Protein 1O5U (pdb70)

Radius of gyration: 18.17 Å; Cα contacts (8 Å, |Δi|>4): 447; chains: 2; bounding box: 49×39×33 Å

Solvent-accessible surface area: 10231 Å² total; per-residue (Å²): 118,3,123,64,73,124,20,84,112,91,90,40,151,129,68,42,9,116,167,30,72,97,76,100,49,107,93,29,87,40,95,126,99,6,100,46,47,17,14,0,33,2,52,76,11,46,1,61,1,38,8,129,85,23,57,67,30,8,0,38,124,18,5,10,0,38,0,47,142,39,23,114,6,96,5,87,1,59,90,84,3,99,10,14,55,55,97,131,133,6,126,54,50,145,21,85,105,86,83,38,135,129,65,40,13,54,88,27,52,24,74,46,52,104,92,29,88,39,102,124,108,6,105,43,45,16,16,0,33,1,53,73,11,66,0,37,0,29,10,121,108,43,98,126,43,75,0,70,130,23,1,9,0,31,0,43,142,40,25,132,8,98,5,66,1,76,87,85,4,51,10,9,54,53,101,127

B-factor: mean 41.28, std 6.3, range [20.44, 73.15]

InterPro domains:
  IPR008579 (S)-ureidoglycine aminohydrolase, cupin domain [PF05899] (14-86)
  IPR011051 RmlC-like cupin domain superfamily [SSF51182] (13-86)
  IPR014710 RmlC-like jelly roll fold [G3DSA:2.60.120.10] (1-89)

Structure (mmCIF, N/CA/C/O backbone):
data_1O5U
#
_entry.id   1O5U
#
_cell.length_a   39.627
_cell.length_b   74.729
_cell.length_c   42.210
_cell.angle_alpha   90.00
_cell.angle_beta   91.02
_cell.angle_gamma   90.00
#
_symmetry.space_group_name_H-M   'P 1 21 1'
#
loop_
_entity.id
_entity.type
_entity.pdbx_description
1 polymer 'novel Thermotoga maritima enzyme TM1112'
2 non-polymer 'UNKNOWN LIGAND'
3 water water
#
loop_
_atom_site.group_PDB
_atom_site.id
_atom_site.type_symbol
_atom_site.label_atom_id
_atom_site.label_alt_id
_atom_site.label_comp_id
_atom_site.label_asym_id
_atom_site.label_entity_id
_atom_site.label_seq_id
_atom_site.pdbx_PDB_ins_code
_atom_site.Cartn_x
_atom_site.Cartn_y
_atom_site.Cartn_z
_atom_site.occupancy
_atom_site.B_iso_or_equiv
_atom_site.auth_seq_id
_atom_site.auth_comp_id
_atom_site.auth_asym_id
_atom_site.auth_atom_id
_atom_site.pdbx_PDB_model_num
ATOM 1 N N . GLU A 1 14 ? 13.877 -10.541 21.268 1.00 55.77 2 GLU A N 1
ATOM 2 C CA . GLU A 1 14 ? 13.620 -10.943 19.869 1.00 54.46 2 GLU A CA 1
ATOM 3 C C . GLU A 1 14 ? 13.137 -9.713 19.106 1.00 54.10 2 GLU A C 1
ATOM 4 O O . GLU A 1 14 ? 11.943 -9.369 19.220 1.00 56.06 2 GLU A O 1
ATOM 10 N N . VAL A 1 15 ? 14.060 -9.064 18.377 1.00 51.77 3 VAL A N 1
ATOM 11 C CA . VAL A 1 15 ? 13.728 -8.205 17.252 1.00 50.04 3 VAL A CA 1
ATOM 12 C C . VAL A 1 15 ? 13.308 -9.093 16.064 1.00 48.70 3 VAL A C 1
ATOM 13 O O . VAL A 1 15 ? 14.065 -9.985 15.629 1.00 49.90 3 VAL A O 1
ATOM 17 N N . LYS A 1 16 ? 12.100 -8.869 15.563 1.00 45.39 4 LYS A N 1
ATOM 18 C CA . LYS A 1 16 ? 11.536 -9.712 14.537 1.00 44.10 4 LYS A CA 1
ATOM 19 C C . LYS A 1 16 ? 11.702 -8.967 13.262 1.00 42.01 4 LYS A C 1
ATOM 20 O O . LYS A 1 16 ? 11.400 -7.799 13.225 1.00 40.92 4 LYS A O 1
ATOM 26 N N . ILE A 1 17 ? 12.187 -9.642 12.226 1.00 40.08 5 ILE A N 1
ATOM 27 C CA . ILE A 1 17 ? 12.516 -9.016 10.949 1.00 39.90 5 ILE A CA 1
ATOM 28 C C . ILE A 1 17 ? 12.066 -9.896 9.798 1.00 39.10 5 ILE A C 1
ATOM 29 O O . ILE A 1 17 ? 12.317 -11.128 9.779 1.00 37.26 5 ILE A O 1
ATOM 34 N N . GLU A 1 18 ? 11.391 -9.303 8.831 1.00 38.37 6 GLU A N 1
ATOM 35 C CA . GLU A 1 18 ? 10.996 -10.029 7.673 1.00 39.08 6 GLU A CA 1
ATOM 36 C C . GLU A 1 18 ? 10.962 -9.141 6.483 1.00 38.95 6 GLU A C 1
ATOM 37 O O . GLU A 1 18 ? 10.883 -7.931 6.614 1.00 39.84 6 GLU A O 1
ATOM 43 N N . LYS A 1 19 ? 11.077 -9.744 5.313 1.00 39.19 7 LYS A N 1
ATOM 44 C CA . LYS A 1 19 ? 10.791 -9.079 4.063 1.00 38.97 7 LYS A CA 1
ATOM 45 C C . LYS A 1 19 ? 9.316 -9.319 3.803 1.00 39.06 7 LYS A C 1
ATOM 46 O O . LYS A 1 19 ? 8.916 -10.457 3.433 1.00 38.34 7 LYS A O 1
ATOM 52 N N . PRO A 1 20 ? 8.463 -8.292 3.991 1.00 36.96 8 PRO A N 1
ATOM 53 C CA . PRO A 1 20 ? 7.019 -8.540 3.938 1.00 37.20 8 PRO A CA 1
ATOM 54 C C . PRO A 1 20 ? 6.542 -8.790 2.518 1.00 37.41 8 PRO A C 1
ATOM 55 O O . PRO A 1 20 ? 7.145 -8.301 1.570 1.00 38.36 8 PRO A O 1
ATOM 59 N N . THR A 1 21 ? 5.466 -9.548 2.353 1.00 37.01 9 THR A N 1
ATOM 60 C CA . THR A 1 21 ? 4.851 -9.660 1.046 1.00 36.65 9 THR A CA 1
ATOM 61 C C . THR A 1 21 ? 4.201 -8.341 0.675 1.00 37.02 9 THR A C 1
ATOM 62 O O . THR A 1 21 ? 3.864 -7.545 1.544 1.00 36.72 9 THR A O 1
ATOM 66 N N . PRO A 1 22 ? 3.992 -8.101 -0.621 1.00 37.58 10 PRO A N 1
ATOM 67 C CA . PRO A 1 22 ? 3.276 -6.902 -1.024 1.00 37.32 10 PRO A CA 1
ATOM 68 C C . PRO A 1 22 ? 1.915 -6.770 -0.352 1.00 37.09 10 PRO A C 1
ATOM 69 O O . PRO A 1 22 ? 1.544 -5.687 0.055 1.00 36.18 10 PRO A O 1
ATOM 73 N N . GLU A 1 23 ? 1.185 -7.871 -0.184 1.00 36.53 11 GLU A N 1
ATOM 74 C CA . GLU A 1 23 ? -0.125 -7.770 0.435 1.00 36.94 11 GLU A CA 1
ATOM 75 C C . GLU A 1 23 ? -0.038 -7.352 1.906 1.00 37.29 11 GLU A C 1
ATOM 76 O O . GLU A 1 23 ? -0.834 -6.547 2.342 1.00 36.84 11 GLU A O 1
ATOM 82 N N . LYS A 1 24 ? 0.914 -7.891 2.658 1.00 38.06 12 LYS A N 1
ATOM 83 C CA . LYS A 1 24 ? 1.041 -7.570 4.054 1.00 39.53 12 LYS A CA 1
ATOM 84 C C . LYS A 1 24 ? 1.369 -6.117 4.194 1.00 40.43 12 LYS A C 1
ATOM 85 O O . LYS A 1 24 ? 0.792 -5.384 4.984 1.00 39.95 12 LYS A O 1
ATOM 91 N N . LEU A 1 25 ? 2.316 -5.692 3.391 1.00 41.12 13 LEU A N 1
ATOM 92 C CA . LEU A 1 25 ? 2.691 -4.331 3.374 1.00 42.05 13 LEU A CA 1
ATOM 93 C C . LEU A 1 25 ? 1.505 -3.453 3.000 1.00 41.72 13 LEU A C 1
ATOM 94 O O . LEU A 1 25 ? 1.231 -2.461 3.641 1.00 42.32 13 LEU A O 1
ATOM 99 N N . LYS A 1 26 ? 0.744 -3.873 1.992 1.00 42.07 14 LYS A N 1
ATOM 100 C CA . LYS A 1 26 ? -0.411 -3.122 1.560 1.00 42.18 14 LYS A CA 1
ATOM 101 C C . LYS A 1 26 ? -1.469 -2.995 2.656 1.00 42.44 14 LYS A C 1
ATOM 102 O O . LYS A 1 26 ? -2.009 -1.895 2.899 1.00 42.08 14 LYS A O 1
ATOM 108 N N . GLU A 1 27 ? -1.783 -4.121 3.307 1.00 40.53 15 GLU A N 1
ATOM 109 C CA . GLU A 1 27 ? -2.811 -4.158 4.328 1.00 39.52 15 GLU A CA 1
ATOM 110 C C . GLU A 1 27 ? -2.450 -3.413 5.617 1.00 39.93 15 GLU A C 1
ATOM 111 O O . GLU A 1 27 ? -3.337 -3.056 6.391 1.00 39.31 15 GLU A O 1
ATOM 117 N N . LEU A 1 28 ? -1.153 -3.191 5.848 1.00 40.40 16 LEU A N 1
ATOM 118 C CA . LEU A 1 28 ? -0.709 -2.399 7.002 1.00 41.21 16 LEU A CA 1
ATOM 119 C C . LEU A 1 28 ? -0.801 -0.879 6.699 1.00 41.39 16 LEU A C 1
ATOM 120 O O . LEU A 1 28 ? -0.750 -0.059 7.618 1.00 41.02 16 LEU A O 1
ATOM 125 N N . SER A 1 29 ? -0.896 -0.525 5.419 1.00 41.86 17 SER A N 1
ATOM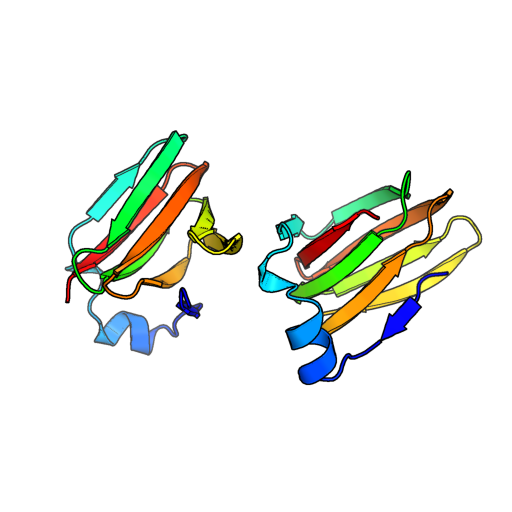 126 C CA . SER A 1 29 ? -0.940 0.869 4.981 1.00 41.33 17 SER A CA 1
ATOM 127 C C . SER A 1 29 ? 0.236 1.620 5.614 1.00 40.50 17 SER A C 1
ATOM 128 O O . SER A 1 29 ? 0.081 2.690 6.192 1.00 37.29 17 SER A O 1
ATOM 131 N N . VAL A 1 30 ? 1.426 1.047 5.504 1.00 40.37 18 VAL A N 1
ATOM 132 C CA . VAL A 1 30 ? 2.588 1.680 6.128 1.00 41.06 18 VAL A CA 1
ATOM 133 C C . VAL A 1 30 ? 2.885 3.065 5.542 1.00 40.69 18 VAL A C 1
ATOM 134 O O . VAL A 1 30 ? 3.522 3.890 6.192 1.00 38.99 18 VAL A O 1
ATOM 138 N N . GLU A 1 31 ? 2.433 3.375 4.337 1.00 41.92 19 GLU A N 1
ATOM 139 C CA . GLU A 1 31 ? 2.788 4.683 3.787 1.00 42.22 19 GLU A CA 1
ATOM 140 C C . GLU A 1 31 ? 2.081 5.823 4.498 1.00 41.47 19 GLU A C 1
ATOM 141 O O . GLU A 1 31 ? 2.504 6.946 4.387 1.00 42.87 19 GLU A O 1
ATOM 147 N N . LYS A 1 32 ? 1.046 5.509 5.286 1.00 39.55 20 LYS A N 1
ATOM 148 C CA . LYS A 1 32 ? 0.413 6.499 6.141 1.00 38.85 20 LYS A CA 1
ATOM 149 C C . LYS A 1 32 ? 1.060 6.671 7.512 1.00 37.96 20 LYS A C 1
ATOM 150 O O . LYS A 1 32 ? 0.626 7.516 8.271 1.00 39.19 20 LYS A O 1
ATOM 156 N N . TRP A 1 33 ? 2.040 5.838 7.841 1.00 36.81 21 TRP A N 1
ATOM 157 C CA . TRP A 1 33 ? 2.706 5.925 9.105 1.00 37.05 21 TRP A CA 1
ATOM 158 C C . TRP A 1 33 ? 3.680 7.091 9.057 1.00 36.81 21 TRP A C 1
ATOM 159 O O . TRP A 1 33 ? 4.283 7.325 7.998 1.00 37.07 21 TRP A O 1
ATOM 170 N N . PRO A 1 34 ? 3.946 7.746 10.185 1.00 37.19 22 PRO A N 1
ATOM 171 C CA . PRO A 1 34 ? 5.005 8.778 10.222 1.00 36.43 22 PRO A CA 1
ATOM 172 C C . PRO A 1 34 ? 6.370 8.280 9.767 1.00 37.10 22 PRO A C 1
ATOM 173 O O . PRO A 1 34 ? 6.662 7.072 9.864 1.00 36.65 22 PRO A O 1
ATOM 177 N N . ILE A 1 35 ? 7.215 9.220 9.351 1.00 35.55 23 ILE A N 1
ATOM 178 C CA . ILE A 1 35 ? 8.533 8.929 8.815 1.00 36.23 23 ILE A CA 1
ATOM 179 C C . ILE A 1 35 ? 9.567 9.472 9.787 1.00 35.10 23 ILE A C 1
ATOM 180 O O . ILE A 1 35 ? 9.428 10.585 10.305 1.00 34.68 23 ILE A O 1
ATOM 185 N N . TRP A 1 36 ? 10.617 8.690 9.994 1.00 34.39 24 TRP A N 1
ATOM 186 C CA . TRP A 1 36 ? 11.770 9.019 10.828 1.00 35.63 24 TRP A CA 1
ATOM 187 C C . TRP A 1 36 ? 13.038 8.757 10.006 1.00 34.96 24 TRP A C 1
ATOM 188 O O . TRP A 1 36 ? 13.131 7.783 9.248 1.00 35.67 24 TRP A O 1
ATOM 199 N N . GLU A 1 37 ? 14.003 9.655 10.132 1.00 36.26 25 GLU A N 1
ATOM 200 C CA . GLU A 1 37 ? 15.281 9.506 9.459 1.00 36.95 25 GLU A CA 1
ATOM 201 C C . GLU A 1 37 ? 16.415 9.742 10.443 1.00 38.09 25 GLU A C 1
ATOM 202 O O . GLU A 1 37 ? 16.294 10.552 11.365 1.00 37.79 25 GLU A O 1
ATOM 208 N N . LYS A 1 38 ? 17.555 9.147 10.163 1.00 37.49 26 LYS A N 1
ATOM 209 C CA . LYS A 1 38 ? 18.720 9.290 11.025 1.00 37.47 26 LYS A CA 1
ATOM 210 C C . LYS A 1 38 ? 19.966 9.131 10.189 1.00 38.17 26 LYS A C 1
ATOM 211 O O . LYS A 1 38 ? 20.072 8.224 9.363 1.00 36.87 26 LYS A O 1
ATOM 217 N N . GLU A 1 39 ? 20.932 10.016 10.449 1.00 37.28 27 GLU A N 1
ATOM 218 C CA . GLU A 1 39 ? 22.197 9.996 9.745 1.00 38.31 27 GLU A CA 1
ATOM 219 C C . GLU A 1 39 ? 23.089 8.920 10.350 1.00 37.71 27 GLU A C 1
ATOM 220 O O . GLU A 1 39 ? 22.769 8.381 11.386 1.00 37.25 27 GLU A O 1
ATOM 226 N N . VAL A 1 40 ? 24.255 8.658 9.746 1.00 37.97 28 VAL A N 1
ATOM 227 C CA . VAL A 1 40 ? 25.232 7.719 10.325 1.00 37.95 28 VAL A CA 1
ATOM 228 C C . VAL A 1 40 ? 25.592 8.181 11.756 1.00 38.28 28 VAL A C 1
ATOM 229 O O . VAL A 1 40 ? 25.947 9.345 11.973 1.00 38.10 28 VAL A O 1
ATOM 233 N N . SER A 1 41 ? 25.516 7.261 12.708 1.00 37.83 29 SER A N 1
ATOM 234 C CA . SER A 1 41 ? 25.506 7.542 14.128 1.00 38.22 29 SER A CA 1
ATOM 235 C C . SER A 1 41 ? 25.421 6.243 14.918 1.00 37.77 29 SER A C 1
ATOM 236 O O . SER A 1 41 ? 25.169 5.175 14.343 1.00 36.04 29 SER A O 1
ATOM 239 N N . GLU A 1 42 ? 25.595 6.346 16.232 1.00 38.24 30 GLU A N 1
ATOM 240 C CA . GLU A 1 42 ? 25.464 5.199 17.166 1.00 39.30 30 GLU A CA 1
ATOM 241 C C . GLU A 1 42 ? 24.890 5.703 18.470 1.00 39.28 30 GLU A C 1
ATOM 242 O O . GLU A 1 42 ? 25.375 6.703 18.982 1.00 36.51 30 GLU A O 1
ATOM 248 N N . PHE A 1 43 ? 23.836 5.054 18.977 1.00 39.08 31 PHE A N 1
ATOM 249 C CA . PHE A 1 43 ? 23.095 5.571 20.141 1.00 39.07 31 PHE A CA 1
ATOM 250 C C . PHE A 1 43 ? 22.251 4.486 20.766 1.00 38.73 31 PHE A C 1
ATOM 251 O O . PHE A 1 43 ? 21.793 3.568 20.063 1.00 37.92 31 PHE A O 1
ATOM 259 N N . ASP A 1 44 ? 22.046 4.604 22.080 1.00 38.60 32 ASP A N 1
ATOM 260 C CA . ASP A 1 44 ? 21.173 3.685 22.819 1.00 39.12 32 ASP A CA 1
ATOM 261 C C . ASP A 1 44 ? 19.714 4.051 22.586 1.00 38.03 32 ASP A C 1
ATOM 262 O O . ASP A 1 44 ? 19.394 5.207 22.406 1.00 37.65 32 ASP A O 1
ATOM 267 N N . TRP A 1 45 ? 18.838 3.057 22.557 1.00 37.82 33 TRP A N 1
ATOM 268 C CA . TRP A 1 45 ? 17.384 3.306 22.495 1.00 37.87 33 TRP A CA 1
ATOM 269 C C . TRP A 1 45 ? 16.673 2.378 23.458 1.00 38.51 33 TRP A C 1
ATOM 270 O O . TRP A 1 45 ? 17.131 1.249 23.684 1.00 38.93 33 TRP A O 1
ATOM 281 N N . TYR A 1 46 ? 15.582 2.862 24.048 1.00 37.95 34 TYR A N 1
ATOM 282 C CA . TYR A 1 46 ? 14.688 2.063 24.888 1.00 38.13 34 TYR A CA 1
ATOM 283 C C . TYR A 1 46 ? 13.248 2.134 24.338 1.00 38.28 34 TYR A C 1
ATOM 284 O O . TYR A 1 46 ? 12.737 3.199 24.105 1.00 38.72 34 TYR A O 1
ATOM 293 N N . TYR A 1 47 ? 12.623 0.995 24.108 1.00 38.87 35 TYR A N 1
ATOM 294 C CA . TYR A 1 47 ? 11.308 0.948 23.500 1.00 38.39 35 TYR A CA 1
ATOM 295 C C . TYR A 1 47 ? 10.298 1.005 24.637 1.00 39.44 35 TYR A C 1
ATOM 296 O O . TYR A 1 47 ? 10.126 0.040 25.366 1.00 39.90 35 TYR A O 1
ATOM 305 N N . ASP A 1 48 ? 9.707 2.194 24.799 1.00 40.81 36 ASP A N 1
ATOM 306 C CA . ASP A 1 48 ? 8.594 2.485 25.729 1.00 41.81 36 ASP A CA 1
ATOM 307 C C . ASP A 1 48 ? 7.331 1.711 25.381 1.00 41.04 36 ASP A C 1
ATOM 308 O O . ASP A 1 48 ? 6.496 1.387 26.267 1.00 40.53 36 ASP A O 1
ATOM 313 N N . THR A 1 49 ? 7.135 1.575 24.073 1.00 40.48 37 THR A N 1
ATOM 314 C CA . THR A 1 49 ? 6.045 0.826 23.462 1.00 40.61 37 THR A CA 1
ATOM 315 C C . THR A 1 49 ? 6.589 -0.246 22.507 1.00 39.88 37 THR A C 1
ATOM 316 O O . THR A 1 49 ? 7.782 -0.296 22.196 1.00 39.00 37 THR A O 1
ATOM 320 N N . ASN A 1 50 ? 5.697 -1.111 22.046 1.00 39.86 38 ASN A N 1
ATOM 321 C CA . ASN A 1 50 ? 5.974 -1.919 20.865 1.00 39.79 38 ASN A CA 1
ATOM 322 C C . ASN A 1 50 ? 6.111 -0.970 19.689 1.00 39.28 38 ASN A C 1
ATOM 323 O O . ASN A 1 50 ? 5.549 0.107 19.682 1.00 38.68 38 ASN A O 1
ATOM 328 N N . GLU A 1 51 ? 6.909 -1.350 18.701 1.00 40.04 39 GLU A N 1
ATOM 329 C CA . GLU A 1 51 ? 7.114 -0.536 17.523 1.00 40.03 39 GLU A CA 1
ATOM 330 C C . GLU A 1 51 ? 7.402 -1.383 16.267 1.00 38.71 39 GLU A C 1
ATOM 331 O O . GLU A 1 51 ? 8.188 -2.336 16.309 1.00 38.39 39 GLU A O 1
ATOM 337 N N . THR A 1 52 ? 6.694 -1.077 15.189 1.00 37.40 40 THR A N 1
ATOM 338 C CA . THR A 1 52 ? 6.933 -1.685 13.887 1.00 37.97 40 THR A CA 1
ATOM 339 C C . THR A 1 52 ? 7.444 -0.628 12.957 1.00 37.97 40 THR A C 1
ATOM 340 O O . THR A 1 52 ? 6.864 0.458 12.934 1.00 38.41 40 THR A O 1
ATOM 344 N N . CYS A 1 53 ? 8.519 -0.937 12.219 1.00 37.28 41 CYS A N 1
ATOM 345 C CA . CYS A 1 53 ? 9.236 -0.004 11.326 1.00 38.35 41 CYS A CA 1
ATOM 346 C C . CYS A 1 53 ? 9.305 -0.696 9.971 1.00 38.22 41 CYS A C 1
ATOM 347 O O . CYS A 1 53 ? 9.606 -1.891 9.910 1.00 38.92 41 CYS A O 1
ATOM 350 N N . TYR A 1 54 ? 9.001 0.038 8.915 1.00 38.09 42 TYR A N 1
ATOM 351 C CA . TYR A 1 54 ? 9.300 -0.379 7.549 1.00 37.76 42 TYR A CA 1
ATOM 352 C C . TYR A 1 54 ? 10.453 0.487 6.994 1.00 38.38 42 TYR A C 1
ATOM 353 O O . TYR A 1 54 ? 10.346 1.696 6.921 1.00 37.27 42 TYR A O 1
ATOM 362 N N . ILE A 1 55 ? 11.539 -0.150 6.616 1.00 37.50 43 ILE A N 1
ATOM 363 C CA . ILE A 1 55 ? 12.753 0.563 6.172 1.00 38.09 43 ILE A CA 1
ATOM 364 C C . ILE A 1 55 ? 12.707 0.916 4.678 1.00 39.18 43 ILE A C 1
ATOM 365 O O . ILE A 1 55 ?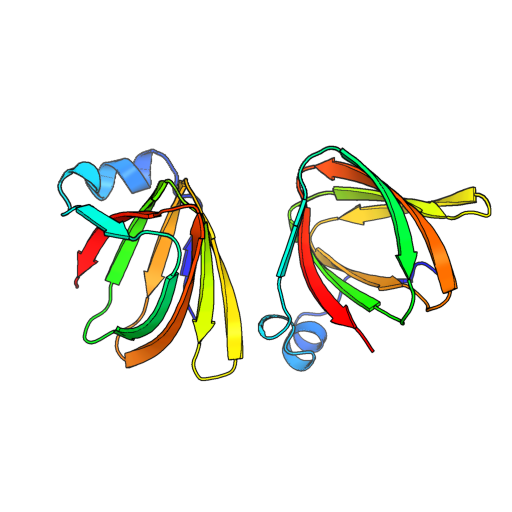 12.693 0.033 3.773 1.00 37.37 43 ILE A O 1
ATOM 370 N N . LEU A 1 56 ? 12.689 2.231 4.419 1.00 38.21 44 LEU A N 1
ATOM 371 C CA . LEU A 1 56 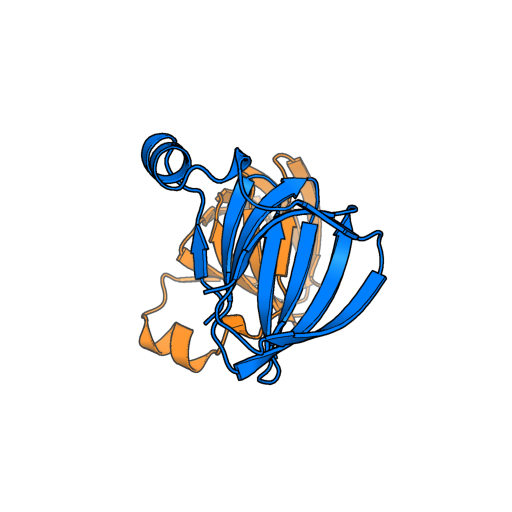? 12.703 2.741 3.067 1.00 38.82 44 LEU A CA 1
ATOM 372 C C . LEU A 1 56 ? 14.115 2.818 2.501 1.00 38.45 44 LEU A C 1
ATOM 373 O O . LEU A 1 56 ? 14.335 2.581 1.324 1.00 38.65 44 LEU A O 1
ATOM 378 N N . GLU A 1 57 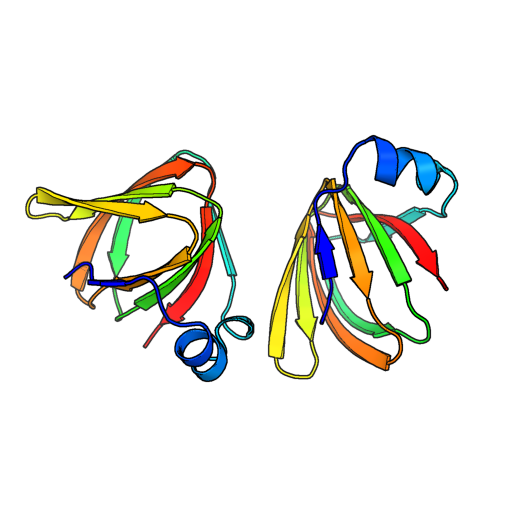? 15.069 3.201 3.347 1.00 37.14 45 GLU A N 1
ATOM 379 C CA . GLU A 1 57 ? 16.461 3.322 2.984 1.00 37.94 45 GLU A CA 1
ATOM 380 C C . GLU A 1 57 ? 17.313 3.076 4.205 1.00 37.02 45 GLU A C 1
ATOM 381 O O . GLU A 1 57 ? 16.897 3.359 5.314 1.00 36.37 45 GLU A O 1
ATOM 387 N N . GLY A 1 58 ? 18.522 2.579 3.977 1.00 37.51 46 GLY A N 1
ATOM 388 C CA . GLY A 1 58 ? 19.518 2.536 5.034 1.00 38.08 46 GLY A CA 1
ATOM 389 C C . GLY A 1 58 ? 19.897 1.166 5.515 1.00 36.90 46 GLY A C 1
ATOM 390 O O . GLY A 1 58 ? 19.485 0.157 4.932 1.00 37.53 46 GLY A O 1
ATOM 391 N N . LYS A 1 59 ? 20.724 1.159 6.530 1.00 37.43 47 LYS A N 1
ATOM 392 C CA . LYS A 1 59 ? 21.305 -0.085 7.076 1.00 36.91 47 LYS A CA 1
ATOM 393 C C . LYS A 1 59 ? 21.708 0.229 8.488 1.00 37.97 47 LYS A C 1
ATOM 394 O O . LYS A 1 59 ? 22.439 1.208 8.738 1.00 36.37 47 LYS A O 1
ATOM 400 N N . VAL A 1 60 ? 21.276 -0.620 9.419 1.00 37.55 48 VAL A N 1
ATOM 401 C CA . VAL A 1 60 ? 21.532 -0.445 10.830 1.00 38.20 48 VAL A CA 1
ATOM 402 C C . VAL A 1 60 ? 21.916 -1.771 11.443 1.00 38.46 48 VAL A C 1
ATOM 403 O O . VAL A 1 60 ? 21.321 -2.783 11.083 1.00 39.15 48 VAL A O 1
ATOM 407 N N . GLU A 1 61 ? 22.923 -1.759 12.314 1.00 37.73 49 GLU A N 1
ATOM 408 C CA . GLU A 1 61 ? 23.288 -2.922 13.152 1.00 38.90 49 GLU A CA 1
ATOM 409 C C . GLU A 1 61 ? 22.651 -2.647 14.542 1.00 38.61 49 GLU A C 1
ATOM 410 O O . GLU A 1 61 ? 22.983 -1.635 15.147 1.00 37.45 49 GLU A O 1
ATOM 416 N N . VAL A 1 62 ? 21.775 -3.524 15.020 1.00 37.23 50 VAL A N 1
ATOM 417 C CA . VAL A 1 62 ? 21.184 -3.345 16.373 1.00 38.44 50 VAL A CA 1
ATOM 418 C C . VAL A 1 62 ? 21.793 -4.422 17.303 1.00 38.46 50 VAL A C 1
ATOM 419 O O . VAL A 1 62 ? 21.889 -5.560 16.926 1.00 37.48 50 VAL A O 1
ATOM 423 N N . THR A 1 63 ? 22.268 -4.035 18.495 1.00 38.13 51 THR A N 1
ATOM 424 C CA . THR A 1 63 ? 22.755 -4.966 19.499 1.00 37.25 51 THR A CA 1
ATOM 425 C C . THR A 1 63 ? 21.887 -4.744 20.725 1.00 36.92 51 THR A C 1
ATOM 426 O O . THR A 1 63 ? 21.853 -3.634 21.249 1.00 35.61 51 THR A O 1
ATOM 430 N N . THR A 1 64 ? 21.209 -5.790 21.169 1.00 36.20 52 THR A N 1
ATOM 431 C CA . THR A 1 64 ? 20.335 -5.683 22.329 1.00 36.68 52 THR A CA 1
ATOM 432 C C . THR A 1 64 ? 21.158 -5.669 23.619 1.00 36.24 52 THR A C 1
ATOM 433 O O . THR A 1 64 ? 22.353 -5.987 23.630 1.00 35.38 52 THR A O 1
ATOM 437 N N . GLU A 1 65 ? 20.514 -5.305 24.716 1.00 37.18 53 GLU A N 1
ATOM 438 C CA . GLU A 1 65 ? 21.198 -5.269 26.003 1.00 38.53 53 GLU A CA 1
ATOM 439 C C . GLU A 1 65 ? 21.888 -6.581 26.344 1.00 39.13 53 GLU A C 1
ATOM 440 O O . GLU A 1 65 ? 22.977 -6.587 26.954 1.00 38.95 53 GLU A O 1
ATOM 446 N N . ASP A 1 66 ? 21.244 -7.693 25.978 1.00 39.28 54 ASP A N 1
ATOM 447 C CA . ASP A 1 66 ? 21.807 -9.017 26.227 1.00 39.21 54 ASP A CA 1
ATOM 448 C C . ASP A 1 66 ? 22.732 -9.563 25.141 1.00 38.26 54 ASP A C 1
ATOM 449 O O . ASP A 1 66 ? 23.149 -10.720 25.200 1.00 38.92 54 ASP A O 1
ATOM 454 N N . GLY A 1 67 ? 23.095 -8.712 24.198 1.00 37.44 55 GLY A N 1
ATOM 455 C CA . GLY A 1 67 ? 24.165 -9.000 23.278 1.00 36.73 55 GLY A CA 1
ATOM 456 C C . GLY A 1 67 ? 23.721 -9.538 21.930 1.00 36.09 55 GLY A C 1
ATOM 457 O O . GLY A 1 67 ? 24.559 -9.801 21.093 1.00 34.71 55 GLY A O 1
ATOM 458 N N . LYS A 1 68 ? 22.416 -9.684 21.699 1.00 35.71 56 LYS A N 1
ATOM 459 C CA . LYS A 1 68 ? 21.952 -10.227 20.423 1.00 36.31 56 LYS A CA 1
ATOM 460 C C . LYS A 1 68 ? 22.094 -9.202 19.320 1.00 35.76 56 LYS A C 1
ATOM 461 O O . LYS A 1 68 ? 21.867 -8.014 19.542 1.00 35.44 56 LYS A O 1
ATOM 467 N N . LYS A 1 69 ? 22.463 -9.669 18.118 1.00 35.59 57 LYS A N 1
ATOM 468 C CA . LYS A 1 69 ? 22.865 -8.803 17.030 1.00 35.97 57 LYS A CA 1
ATOM 469 C C . LYS A 1 69 ? 22.021 -9.067 15.812 1.00 35.43 57 LYS A C 1
ATOM 470 O O . LYS A 1 69 ? 21.766 -10.220 15.450 1.00 33.87 57 LYS A O 1
ATOM 476 N N . TYR A 1 70 ? 21.599 -7.982 15.189 1.00 36.15 58 TYR A N 1
ATOM 477 C CA . TYR A 1 70 ? 20.704 -8.025 14.037 1.00 36.36 58 TYR A CA 1
ATOM 478 C C . TYR A 1 70 ? 21.159 -6.918 13.093 1.00 37.14 58 TYR A C 1
ATOM 479 O O . TYR A 1 70 ? 21.773 -5.933 13.532 1.00 37.57 58 TYR A O 1
ATOM 488 N N . VAL A 1 71 ? 20.890 -7.106 11.815 1.00 36.47 59 VAL A N 1
ATOM 489 C CA . VAL A 1 71 ? 21.047 -6.060 10.829 1.00 38.33 59 VAL A CA 1
ATOM 490 C C . VAL A 1 71 ? 19.666 -5.856 10.230 1.00 38.69 59 VAL A C 1
ATOM 491 O O . VAL A 1 71 ? 18.919 -6.853 9.896 1.00 37.08 59 VAL A O 1
ATOM 495 N N . ILE A 1 72 ? 19.331 -4.596 10.051 1.00 39.38 60 ILE A N 1
ATOM 496 C CA . ILE A 1 72 ? 18.098 -4.239 9.338 1.00 40.64 60 ILE A CA 1
ATOM 497 C C . ILE A 1 72 ? 18.443 -3.319 8.203 1.00 39.32 60 ILE A C 1
ATOM 498 O O . ILE A 1 72 ? 19.363 -2.513 8.307 1.00 38.01 60 ILE A O 1
ATOM 503 N N . GLU A 1 73 ? 17.765 -3.505 7.099 1.00 38.76 61 GLU A N 1
ATOM 504 C CA . GLU A 1 73 ? 18.110 -2.756 5.901 1.00 40.65 61 GLU A CA 1
ATOM 505 C C . GLU A 1 73 ? 16.910 -2.538 5.032 1.00 39.24 61 GLU A C 1
ATOM 506 O O . GLU A 1 73 ? 15.793 -2.970 5.397 1.00 35.60 61 GLU A O 1
ATOM 512 N N . LYS A 1 74 ? 17.117 -1.833 3.901 1.00 38.33 62 LYS A N 1
ATOM 513 C CA . LYS A 1 74 ? 16.000 -1.413 3.055 1.00 37.39 62 LYS A CA 1
ATOM 514 C C . LYS A 1 74 ? 15.105 -2.598 2.759 1.00 36.40 62 LYS A C 1
ATOM 515 O O . LYS A 1 74 ? 15.564 -3.682 2.348 1.00 35.95 62 LYS A O 1
ATOM 521 N N . GLY A 1 75 ? 13.818 -2.367 2.864 1.00 35.92 63 GLY A N 1
ATOM 522 C CA . GLY A 1 75 ? 12.809 -3.393 2.530 1.00 36.31 63 GLY A CA 1
ATOM 523 C C . GLY A 1 75 ? 12.407 -4.274 3.663 1.00 36.69 63 GLY A C 1
ATOM 524 O O . GLY A 1 75 ? 11.461 -5.044 3.536 1.00 36.21 63 GLY A O 1
ATOM 525 N N . ASP A 1 76 ? 13.059 -4.140 4.815 1.00 35.79 64 ASP A N 1
ATOM 526 C CA . ASP A 1 76 ? 12.668 -4.917 5.976 1.00 36.27 64 ASP A CA 1
ATOM 527 C C . ASP A 1 76 ? 11.512 -4.305 6.734 1.00 36.89 64 ASP A C 1
ATOM 528 O O . ASP A 1 76 ? 11.467 -3.077 6.904 1.00 36.88 64 ASP A O 1
ATOM 533 N N . LEU A 1 77 ? 10.662 -5.185 7.267 1.00 35.84 65 LEU A N 1
ATOM 534 C CA . LEU A 1 77 ? 9.617 -4.877 8.236 1.00 35.52 65 LEU A CA 1
ATOM 535 C C . LEU A 1 77 ? 10.123 -5.435 9.549 1.00 36.90 65 LEU A C 1
ATOM 536 O O . LEU A 1 77 ? 10.325 -6.644 9.689 1.00 36.73 65 LEU A O 1
ATOM 541 N N . VAL A 1 78 ? 10.302 -4.554 10.530 1.00 36.37 66 VAL A N 1
ATOM 542 C CA . VAL A 1 78 ? 10.939 -4.906 11.806 1.00 37.06 66 VAL A CA 1
ATOM 543 C C . VAL A 1 78 ? 10.022 -4.576 12.968 1.00 37.95 66 VAL A C 1
ATOM 544 O O . VAL A 1 78 ? 9.378 -3.531 12.957 1.00 37.52 66 VAL A O 1
ATOM 548 N N . THR A 1 79 ? 9.910 -5.489 13.954 1.00 37.37 67 THR A N 1
ATOM 549 C CA . THR A 1 79 ? 9.105 -5.228 15.143 1.00 37.36 67 THR A CA 1
ATOM 550 C C . THR A 1 79 ? 9.972 -5.318 16.377 1.00 36.96 67 THR A C 1
ATOM 551 O O . THR A 1 79 ? 10.594 -6.353 16.627 1.00 35.68 67 THR A O 1
ATOM 555 N N . PHE A 1 80 ? 9.984 -4.221 17.145 1.00 35.93 68 PHE A N 1
ATOM 556 C CA . PHE A 1 80 ? 10.707 -4.111 18.399 1.00 36.25 68 PHE A CA 1
ATOM 557 C C . PHE A 1 80 ? 9.676 -4.227 19.530 1.00 36.65 68 PHE A C 1
ATOM 55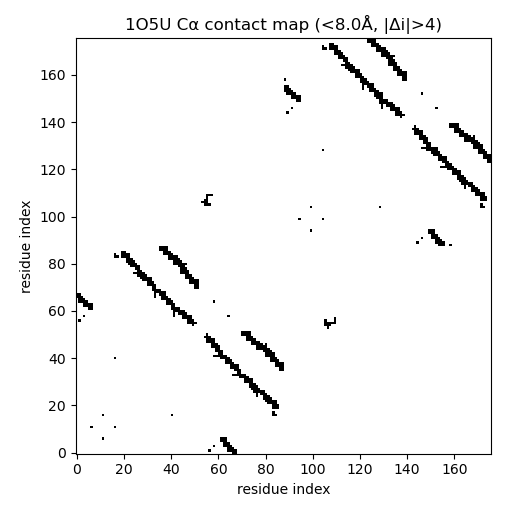8 O O . PHE A 1 80 ? 8.675 -3.536 19.457 1.00 37.36 68 PHE A O 1
ATOM 566 N N . PRO A 1 81 ? 9.920 -5.063 20.547 1.00 36.82 69 PRO A N 1
ATOM 567 C CA . PRO A 1 81 ? 9.014 -5.219 21.690 1.00 38.06 69 PRO A CA 1
ATOM 568 C C . PRO A 1 81 ? 9.193 -4.174 22.756 1.00 38.53 69 PRO A C 1
ATOM 569 O O . PRO A 1 81 ? 10.320 -3.727 23.038 1.00 38.59 69 PRO A O 1
ATOM 573 N N . LYS A 1 82 ? 8.085 -3.831 23.389 1.00 39.65 70 LYS A N 1
ATOM 574 C CA . LYS A 1 82 ? 8.109 -3.000 24.579 1.00 39.15 70 LYS A CA 1
ATOM 575 C C . LYS A 1 82 ? 9.140 -3.515 25.582 1.00 38.83 70 LYS A C 1
ATOM 576 O O . LYS A 1 82 ? 9.229 -4.715 25.847 1.00 39.08 70 LYS A O 1
ATOM 582 N N . GLY A 1 83 ? 9.933 -2.597 26.132 1.00 38.88 71 GLY A N 1
ATOM 583 C CA . GLY A 1 83 ? 10.893 -2.937 27.172 1.00 38.76 71 GLY A CA 1
ATOM 584 C C . GLY A 1 83 ? 12.285 -3.299 26.662 1.00 38.97 71 GLY A C 1
ATOM 585 O O . GLY A 1 83 ? 13.190 -3.525 27.467 1.00 39.29 71 GLY A O 1
ATOM 586 N N . LEU A 1 84 ? 12.478 -3.375 25.349 1.00 38.40 72 LEU A N 1
ATOM 587 C CA . LEU A 1 84 ? 13.806 -3.691 24.815 1.00 38.42 72 LEU A CA 1
ATOM 588 C C . LEU A 1 84 ? 14.727 -2.481 24.945 1.00 38.43 72 LEU A C 1
ATOM 589 O O . LEU A 1 84 ? 14.376 -1.366 24.524 1.00 36.81 72 LEU A O 1
ATOM 594 N N . ARG A 1 85 ? 15.918 -2.717 25.489 1.00 38.53 73 ARG A N 1
ATOM 595 C CA . ARG A 1 85 ? 16.977 -1.746 25.453 1.00 38.95 73 ARG A CA 1
ATOM 596 C C . ARG A 1 85 ? 18.049 -2.247 24.496 1.00 38.83 73 ARG A C 1
ATOM 597 O O . ARG A 1 85 ? 18.467 -3.378 24.576 1.00 38.06 73 ARG A O 1
ATOM 605 N N . CYS A 1 86 ? 18.491 -1.384 23.593 1.00 39.03 74 CYS A N 1
ATOM 606 C CA . CYS A 1 86 ? 19.446 -1.773 22.594 1.00 39.03 74 CYS A CA 1
ATOM 607 C C . CYS A 1 86 ? 20.262 -0.594 22.176 1.00 39.37 74 CYS A C 1
ATOM 608 O O . CYS A 1 86 ? 20.047 0.529 22.645 1.00 40.66 74 CYS A O 1
ATOM 611 N N . ARG A 1 87 ? 21.249 -0.863 21.333 1.00 39.60 75 ARG A N 1
ATOM 612 C CA . ARG A 1 87 ? 22.053 0.191 20.733 1.00 39.67 75 ARG A CA 1
ATOM 613 C C . ARG A 1 87 ? 21.919 0.058 19.243 1.00 38.58 75 ARG A C 1
ATOM 614 O O . ARG A 1 87 ? 22.026 -1.045 18.716 1.00 36.21 75 ARG A O 1
ATOM 622 N N . TRP A 1 88 ? 21.615 1.174 18.592 1.00 38.80 76 TRP A N 1
ATOM 623 C CA . TRP A 1 88 ? 21.591 1.313 17.155 1.00 38.53 76 TRP A CA 1
ATOM 624 C C . TRP A 1 88 ? 22.924 1.821 16.629 1.00 39.01 76 TRP A C 1
ATOM 625 O O . TRP A 1 88 ? 23.473 2.802 17.152 1.00 37.71 76 TRP A O 1
ATOM 636 N N . LYS A 1 89 ? 23.439 1.174 15.586 1.00 38.10 77 LYS A N 1
ATOM 637 C CA . LYS A 1 89 ? 24.585 1.698 14.820 1.00 38.44 77 LYS A CA 1
ATOM 638 C C . LYS A 1 89 ? 24.143 1.884 13.392 1.00 38.33 77 LYS A C 1
ATOM 639 O O . LYS A 1 89 ? 23.955 0.895 12.648 1.00 38.21 77 LYS A O 1
ATOM 645 N N . VAL A 1 90 ? 23.889 3.128 13.027 1.00 36.65 78 VAL A N 1
ATOM 646 C CA . VAL A 1 90 ? 23.359 3.448 11.717 1.00 36.49 78 VAL A CA 1
ATOM 647 C C . VAL A 1 90 ? 24.567 3.514 10.756 1.00 36.03 78 VAL A C 1
ATOM 648 O O . VAL A 1 90 ? 25.426 4.371 10.868 1.00 37.66 78 VAL A O 1
ATOM 652 N N . LEU A 1 91 ? 24.667 2.552 9.854 1.00 35.94 79 LEU A N 1
ATOM 653 C CA . LEU A 1 91 ? 25.812 2.445 8.960 1.00 36.71 79 LEU A CA 1
ATOM 654 C C . LEU A 1 91 ? 25.576 3.180 7.642 1.00 36.71 79 LEU A C 1
ATOM 655 O O . LEU A 1 91 ? 26.522 3.733 7.045 1.00 37.68 79 LEU A O 1
ATOM 660 N N . GLU A 1 92 ? 24.339 3.120 7.166 1.00 37.15 80 GLU A N 1
ATOM 661 C CA . GLU A 1 92 ? 23.893 3.931 6.023 1.00 37.87 80 GLU A CA 1
ATOM 662 C C . GLU A 1 92 ? 22.686 4.719 6.456 1.00 37.43 80 GLU A C 1
ATOM 663 O O . GLU A 1 92 ? 21.781 4.158 7.085 1.00 36.59 80 GLU A O 1
ATOM 669 N N . PRO A 1 93 ? 22.601 6.007 6.112 1.00 37.74 81 PRO A N 1
ATOM 670 C CA . PRO A 1 93 ? 21.480 6.835 6.578 1.00 37.72 81 PRO A CA 1
ATOM 671 C C . PRO A 1 93 ? 20.126 6.181 6.403 1.00 38.03 81 PRO A C 1
ATOM 672 O O . PRO A 1 93 ? 19.789 5.688 5.307 1.00 37.70 81 PRO A O 1
ATOM 676 N N . VAL A 1 94 ? 19.331 6.227 7.467 1.00 37.40 82 VAL A N 1
ATOM 677 C CA . VAL A 1 94 ? 18.067 5.466 7.547 1.00 37.55 82 VAL A CA 1
ATOM 678 C C . VAL A 1 94 ? 16.898 6.365 7.314 1.00 38.31 82 VAL A C 1
ATOM 679 O O . VAL A 1 94 ? 16.925 7.518 7.745 1.00 37.95 82 VAL A O 1
ATOM 686 N N . ARG A 1 95 ? 15.907 5.861 6.568 1.00 37.56 83 ARG A N 1
ATOM 687 C CA . ARG A 1 95 ? 14.569 6.459 6.433 1.00 37.87 83 ARG A CA 1
ATOM 688 C C . ARG A 1 95 ? 13.565 5.354 6.632 1.00 37.67 83 ARG A C 1
ATOM 689 O O . ARG A 1 95 ? 13.663 4.296 6.025 1.00 37.05 83 ARG A O 1
ATOM 697 N N . LYS A 1 96 ? 12.599 5.564 7.515 1.00 37.43 84 LYS A N 1
ATOM 698 C CA . LYS A 1 96 ? 11.618 4.516 7.793 1.00 37.11 84 LYS A CA 1
ATOM 699 C C . LYS A 1 96 ? 10.264 5.087 8.104 1.00 37.30 84 LYS A C 1
ATOM 700 O O . LYS A 1 96 ? 10.142 6.261 8.559 1.00 36.20 84 LYS A O 1
ATOM 706 N N . HIS A 1 97 ? 9.242 4.276 7.832 1.00 36.17 85 HIS A N 1
ATOM 707 C CA . HIS A 1 97 ? 7.878 4.477 8.375 1.00 36.58 85 HIS A CA 1
ATOM 708 C C . HIS A 1 97 ? 7.796 3.717 9.709 1.00 37.29 85 HIS A C 1
ATOM 709 O O . HIS A 1 97 ? 8.358 2.607 9.815 1.00 37.57 85 HIS A O 1
ATOM 716 N N . TYR A 1 98 ? 7.112 4.279 10.718 1.00 37.25 86 TYR A N 1
ATOM 717 C CA . TYR A 1 98 ? 7.047 3.634 12.035 1.00 37.69 86 TYR A CA 1
ATOM 718 C C . TYR A 1 98 ? 5.682 3.769 12.663 1.00 37.89 86 TYR A C 1
ATOM 719 O O . TYR A 1 98 ? 4.977 4.744 12.435 1.00 36.22 86 TYR A O 1
ATOM 728 N N . ASN A 1 99 ? 5.297 2.745 13.425 1.00 38.62 87 ASN A N 1
ATOM 729 C CA . ASN A 1 99 ? 3.976 2.672 14.076 1.00 38.74 87 ASN A CA 1
ATOM 730 C C . ASN A 1 99 ? 4.211 2.200 15.487 1.00 39.58 87 ASN A C 1
ATOM 731 O O . ASN A 1 99 ? 4.774 1.152 15.683 1.00 37.75 87 ASN A O 1
ATOM 736 N N . LEU A 1 100 ? 3.844 3.027 16.460 1.00 40.23 88 LEU A N 1
ATOM 737 C CA . LEU A 1 100 ? 3.917 2.662 17.880 1.00 41.28 88 LEU A CA 1
ATOM 738 C C . LEU A 1 100 ? 2.627 1.973 18.236 1.00 42.26 88 LEU A C 1
ATOM 739 O O . LEU A 1 100 ? 1.578 2.392 17.773 1.00 43.43 88 LEU A O 1
ATOM 744 N N . PHE A 1 101 ? 2.682 0.914 19.037 1.00 42.51 89 PHE A N 1
ATOM 745 C CA . PHE A 1 101 ? 1.461 0.219 19.399 1.00 42.35 89 PHE A CA 1
ATOM 746 C C . PHE A 1 101 ? 1.601 -0.520 20.725 1.00 43.60 89 PHE A C 1
ATOM 747 O O . PHE A 1 101 ? 0.616 -1.038 21.274 1.00 44.02 89 PHE A O 1
ATOM 756 N N . GLU B 1 14 ? 39.485 -27.923 8.015 1.00 53.87 2 GLU B N 1
ATOM 757 C CA . GLU B 1 14 ? 39.640 -28.143 6.531 1.00 53.75 2 GLU B CA 1
ATOM 758 C C . GLU B 1 14 ? 38.802 -27.070 5.768 1.00 52.94 2 GLU B C 1
ATOM 759 O O . GLU B 1 14 ? 39.232 -25.918 5.617 1.00 54.15 2 GLU B O 1
ATOM 765 N N . VAL B 1 15 ? 37.623 -27.416 5.279 1.00 51.63 3 VAL B N 1
ATOM 766 C CA . VAL B 1 15 ? 36.477 -26.559 5.474 1.00 49.47 3 VAL B CA 1
ATOM 767 C C . VAL B 1 15 ? 35.432 -27.553 6.028 1.00 48.96 3 VAL B C 1
ATOM 768 O O . VAL B 1 15 ? 34.946 -28.427 5.294 1.00 48.38 3 VAL B O 1
ATOM 772 N N . LYS B 1 16 ? 35.196 -27.470 7.338 1.00 46.96 4 LYS B N 1
ATOM 773 C CA . LYS B 1 16 ? 34.230 -28.296 8.055 1.00 46.48 4 LYS B CA 1
ATOM 774 C C . LYS B 1 16 ? 32.837 -27.669 7.934 1.00 44.18 4 LYS B C 1
ATOM 775 O O . LYS B 1 16 ? 32.659 -26.491 8.210 1.00 41.71 4 LYS B O 1
ATOM 781 N N . ILE B 1 17 ? 31.875 -28.450 7.450 1.00 42.38 5 ILE B N 1
ATOM 782 C CA . ILE B 1 17 ? 30.518 -27.972 7.206 1.00 42.43 5 ILE B CA 1
ATOM 783 C C . ILE B 1 17 ? 29.585 -28.929 7.879 1.00 41.97 5 ILE B C 1
ATOM 784 O O . ILE B 1 17 ? 29.733 -30.141 7.730 1.00 40.63 5 ILE B O 1
ATOM 789 N N . GLU B 1 18 ? 28.643 -28.413 8.655 1.00 41.15 6 GLU B N 1
ATOM 790 C CA . GLU B 1 18 ? 27.590 -29.247 9.199 1.00 42.25 6 GLU B CA 1
ATOM 791 C C . GLU B 1 18 ? 26.277 -28.512 9.224 1.00 41.88 6 GLU B C 1
ATOM 792 O O . GLU B 1 18 ? 26.279 -27.295 9.182 1.00 40.66 6 GLU B O 1
ATOM 798 N N . LYS B 1 19 ? 25.181 -29.272 9.257 1.00 41.49 7 LYS B N 1
ATOM 799 C CA . LYS B 1 19 ? 23.836 -28.742 9.475 1.00 41.14 7 LYS B CA 1
ATOM 800 C C . LYS B 1 19 ? 23.621 -29.002 10.960 1.00 39.79 7 LYS B C 1
ATOM 801 O O . LYS B 1 19 ? 23.434 -30.160 11.381 1.00 38.80 7 LYS B O 1
ATOM 807 N N . PRO B 1 20 ? 23.671 -27.947 11.766 1.00 37.51 8 PRO B N 1
ATOM 808 C CA . PRO B 1 20 ? 23.601 -28.121 13.202 1.00 37.61 8 PRO B CA 1
ATOM 809 C C . PRO B 1 20 ? 22.192 -28.415 13.681 1.00 36.61 8 PRO B C 1
ATOM 810 O O . PRO B 1 20 ? 21.228 -27.960 13.093 1.00 34.92 8 PRO B O 1
ATOM 814 N N . THR B 1 21 ? 22.051 -29.165 14.766 1.00 35.29 9 THR B N 1
ATOM 815 C CA . THR B 1 21 ? 20.755 -29.285 15.364 1.00 34.78 9 THR B CA 1
ATOM 816 C C . THR B 1 21 ? 20.378 -27.957 15.945 1.00 35.15 9 THR B C 1
ATOM 817 O O . THR B 1 21 ? 21.255 -27.117 16.276 1.00 34.83 9 THR B O 1
ATOM 821 N N . PRO B 1 22 ? 19.076 -27.724 16.123 1.00 35.86 10 PRO B N 1
ATOM 822 C CA . PRO B 1 22 ? 18.634 -26.524 16.793 1.00 36.04 10 PRO B CA 1
ATOM 823 C C . PRO B 1 22 ? 19.272 -26.317 18.136 1.00 36.01 10 PRO B C 1
ATOM 824 O O . PRO B 1 22 ? 19.630 -25.227 18.474 1.00 35.25 10 PRO B O 1
ATOM 828 N N . GLU B 1 23 ? 19.409 -27.375 18.928 1.00 36.09 11 GLU B N 1
ATOM 829 C CA . GLU B 1 23 ? 19.981 -27.201 20.238 1.00 36.30 11 GLU B CA 1
ATOM 830 C C . GLU B 1 23 ? 21.436 -26.770 20.168 1.00 35.33 11 GLU B C 1
ATOM 831 O O . GLU B 1 23 ? 21.848 -25.886 20.917 1.00 35.60 11 GLU B O 1
ATOM 837 N N . LYS B 1 24 ? 22.213 -27.375 19.278 1.00 36.71 12 LYS B N 1
ATOM 838 C CA . LYS B 1 24 ? 23.618 -26.975 19.105 1.00 38.16 12 LYS B CA 1
ATOM 839 C C . LYS B 1 24 ? 23.763 -25.501 18.769 1.00 38.62 12 LYS B C 1
ATOM 840 O O . LYS B 1 24 ? 24.589 -24.794 19.370 1.00 37.06 12 LYS B O 1
ATOM 846 N N . LEU B 1 25 ? 22.955 -25.029 17.802 1.00 40.11 13 LEU B N 1
ATOM 847 C CA . LEU B 1 25 ? 22.927 -23.597 17.475 1.00 40.12 13 LEU B CA 1
ATOM 848 C C . LEU B 1 25 ? 22.571 -22.766 18.648 1.00 40.64 13 LEU B C 1
ATOM 849 O O . LEU B 1 25 ? 23.239 -21.791 18.939 1.00 40.52 13 LEU B O 1
ATOM 854 N N . LYS B 1 26 ? 21.481 -23.179 19.327 1.00 41.39 14 LYS B N 1
ATOM 855 C CA . LYS B 1 26 ? 20.953 -22.452 20.444 1.00 41.15 14 LYS B CA 1
ATOM 856 C C . LYS B 1 26 ? 22.070 -22.299 21.459 1.00 40.98 14 LYS B C 1
ATOM 857 O O . LYS B 1 26 ? 22.358 -21.202 21.907 1.00 42.01 14 LYS B O 1
ATOM 863 N N . GLU B 1 27 ? 22.757 -23.393 21.789 1.00 40.75 15 GLU B N 1
ATOM 864 C CA . GLU B 1 27 ? 23.778 -23.353 22.818 1.00 39.70 15 GLU B CA 1
ATOM 865 C C . GLU B 1 27 ? 25.063 -22.621 22.431 1.00 40.18 15 GLU B C 1
ATOM 866 O O . GLU B 1 27 ? 25.867 -22.268 23.313 1.00 39.29 15 GLU B O 1
ATOM 872 N N . LEU B 1 28 ? 25.275 -22.441 21.129 1.00 39.93 16 LEU B N 1
ATOM 873 C CA . LEU B 1 28 ? 26.399 -21.655 20.631 1.00 40.88 16 LEU B CA 1
ATOM 874 C C . LEU B 1 28 ? 26.102 -20.173 20.781 1.00 40.39 16 LEU B C 1
ATOM 875 O O . LEU B 1 28 ? 27.011 -19.386 20.735 1.00 40.84 16 LEU B O 1
ATOM 880 N N . SER B 1 29 ? 24.829 -19.796 20.915 1.00 41.16 17 SER B N 1
ATOM 881 C CA . SER B 1 29 ? 24.410 -18.367 20.984 1.00 41.08 17 SER B CA 1
ATOM 882 C C . SER B 1 29 ? 24.988 -17.551 19.817 1.00 40.78 17 SER B C 1
ATOM 883 O O . SER B 1 29 ? 25.604 -16.470 19.963 1.00 36.57 17 SER B O 1
ATOM 886 N N . VAL B 1 30 ? 24.772 -18.098 18.632 1.00 41.10 18 VAL B N 1
ATOM 887 C CA . VAL B 1 30 ? 25.289 -17.487 17.442 1.00 40.53 18 VAL B CA 1
ATOM 888 C C . VAL B 1 30 ? 24.637 -16.160 17.191 1.00 39.88 18 VAL B C 1
ATOM 889 O O . VAL B 1 30 ? 25.214 -15.349 16.494 1.00 38.78 18 VAL B O 1
ATOM 893 N N . GLU B 1 31 ? 23.475 -15.900 17.785 1.00 40.11 19 GLU B N 1
ATOM 894 C CA . GLU B 1 31 ? 22.795 -14.669 17.473 1.00 41.34 19 GLU B CA 1
ATOM 895 C C . GLU B 1 31 ? 23.499 -13.557 18.188 1.00 40.81 19 GLU B C 1
ATOM 896 O O . GLU B 1 31 ? 23.234 -12.419 17.911 1.00 42.05 19 GLU B O 1
ATOM 902 N N . LYS B 1 32 ? 24.415 -13.895 19.105 1.00 38.91 20 LYS B N 1
ATOM 903 C CA . LYS B 1 32 ? 25.252 -12.890 19.756 1.00 38.02 20 LYS B CA 1
ATOM 904 C C . LYS B 1 32 ? 26.548 -12.593 19.020 1.00 36.52 20 LYS B C 1
ATOM 905 O O . LYS B 1 32 ? 27.266 -11.687 19.408 1.00 36.09 20 LYS B O 1
ATOM 911 N N . TRP B 1 33 ? 26.842 -13.358 17.979 1.00 36.49 21 TRP B N 1
ATOM 912 C CA . TRP B 1 33 ? 28.044 -13.167 17.182 1.00 36.55 21 TRP B CA 1
ATOM 913 C C . TRP B 1 33 ? 27.808 -12.010 16.223 1.00 36.58 21 TRP B C 1
ATOM 914 O O . TRP B 1 33 ? 26.676 -11.804 15.764 1.00 36.86 21 TRP B O 1
ATOM 925 N N . PRO B 1 34 ? 28.872 -11.323 15.828 1.00 37.73 22 PRO B N 1
ATOM 926 C CA . PRO B 1 34 ? 28.740 -10.286 14.809 1.00 37.79 22 PRO B CA 1
ATOM 927 C C . PRO B 1 34 ? 28.303 -10.836 13.474 1.00 38.37 22 PRO B C 1
ATOM 928 O O . PRO B 1 34 ? 28.500 -12.019 13.193 1.00 37.60 22 PRO B O 1
ATOM 932 N N . ILE B 1 35 ? 27.778 -9.936 12.641 1.00 38.46 23 ILE B N 1
ATOM 933 C CA . ILE B 1 35 ? 27.191 -10.259 11.352 1.00 38.25 23 ILE B CA 1
ATOM 934 C C . ILE B 1 35 ? 28.051 -9.659 10.262 1.00 37.30 23 ILE B C 1
ATOM 935 O O . ILE B 1 35 ? 28.550 -8.541 10.386 1.00 36.18 23 ILE B O 1
ATOM 940 N N . TRP B 1 36 ? 28.208 -10.403 9.184 1.00 36.39 24 TRP B N 1
ATOM 941 C CA . TRP B 1 36 ? 28.955 -9.961 7.988 1.00 37.00 24 TRP B CA 1
ATOM 942 C C . TRP B 1 36 ? 28.091 -10.290 6.783 1.00 37.16 24 TRP B C 1
ATOM 943 O O . TRP B 1 36 ? 27.390 -11.302 6.795 1.00 36.10 24 TRP B O 1
ATOM 954 N N . GLU B 1 37 ? 28.060 -9.382 5.800 1.00 37.65 25 GLU B N 1
ATOM 955 C CA . GLU B 1 37 ? 27.291 -9.570 4.560 1.00 38.67 25 GLU B CA 1
ATOM 956 C C . GLU B 1 37 ? 28.162 -9.288 3.368 1.00 37.91 25 GLU B C 1
ATOM 957 O O . GLU B 1 37 ? 29.028 -8.421 3.425 1.00 35.76 25 GLU B O 1
ATOM 963 N N . LYS B 1 38 ? 27.850 -9.934 2.251 1.00 37.86 26 LYS B N 1
ATOM 964 C CA . LYS B 1 38 ? 28.618 -9.703 1.020 1.00 38.28 26 LYS B CA 1
ATOM 965 C C . LYS B 1 38 ? 27.755 -10.011 -0.196 1.00 38.61 26 LYS B C 1
ATOM 966 O O . LYS B 1 38 ? 27.039 -11.013 -0.230 1.00 37.25 26 LYS B O 1
ATOM 972 N N . GLU B 1 39 ? 27.820 -9.104 -1.169 1.00 38.31 27 GLU B N 1
ATOM 973 C CA . GLU B 1 39 ? 27.155 -9.248 -2.445 1.00 38.58 27 GLU B CA 1
ATOM 974 C C . GLU B 1 39 ? 27.817 -10.286 -3.325 1.00 38.13 27 GLU B C 1
ATOM 975 O O . GLU B 1 39 ? 28.919 -10.744 -3.033 1.00 36.87 27 GLU B O 1
ATOM 981 N N . VAL B 1 40 ? 27.179 -10.615 -4.449 1.00 37.51 28 VAL B N 1
ATOM 982 C CA . VAL B 1 40 ? 27.798 -11.492 -5.444 1.00 38.07 28 VAL B CA 1
ATOM 983 C C . VAL B 1 40 ? 29.133 -10.896 -5.871 1.00 37.96 28 VAL B C 1
ATOM 984 O O . VAL B 1 40 ? 29.226 -9.719 -6.216 1.00 37.14 28 VAL B O 1
ATOM 988 N N . SER B 1 41 ? 30.165 -11.729 -5.810 1.00 38.48 29 SER B N 1
ATOM 989 C CA . SER B 1 41 ? 31.556 -11.298 -5.881 1.00 39.27 29 SER B CA 1
ATOM 990 C C . SER B 1 41 ? 32.516 -12.476 -5.774 1.00 39.39 29 SER B C 1
ATOM 991 O O . SER B 1 41 ? 32.117 -13.578 -5.469 1.00 39.72 29 SER B O 1
ATOM 994 N N . GLU B 1 42 ? 33.787 -12.228 -6.040 1.00 39.65 30 GLU B N 1
ATOM 995 C CA . GLU B 1 42 ? 34.816 -13.255 -5.959 1.00 40.24 30 GLU B CA 1
ATOM 996 C C . GLU B 1 42 ? 36.053 -12.603 -5.359 1.00 40.52 30 GLU B C 1
ATOM 997 O O . GLU B 1 42 ? 36.404 -11.496 -5.743 1.00 39.29 30 GLU B O 1
ATOM 1003 N N . PHE B 1 43 ? 36.686 -13.246 -4.390 1.00 39.31 31 PHE B N 1
ATOM 1004 C CA . PHE B 1 43 ? 37.795 -12.599 -3.707 1.00 38.65 31 PHE B CA 1
ATOM 1005 C C . PHE B 1 43 ? 38.622 -13.591 -2.934 1.00 38.28 31 PHE B C 1
ATOM 1006 O O . PHE B 1 43 ? 38.087 -14.553 -2.420 1.00 38.12 31 PHE B O 1
ATOM 1014 N N . ASP B 1 44 ? 39.916 -13.319 -2.799 1.00 38.62 32 ASP B N 1
ATOM 1015 C CA . ASP B 1 44 ? 40.777 -14.134 -1.944 1.00 39.54 32 ASP B CA 1
ATOM 1016 C C . ASP B 1 44 ? 40.628 -13.801 -0.458 1.00 38.48 32 ASP B C 1
ATOM 1017 O O . ASP B 1 44 ? 40.456 -12.648 -0.094 1.00 38.34 32 ASP B O 1
ATOM 1022 N N . TRP B 1 45 ? 40.783 -14.819 0.390 1.00 37.88 33 TRP B N 1
ATOM 1023 C CA . TRP B 1 45 ? 40.746 -14.663 1.856 1.00 38.04 33 TRP B CA 1
ATOM 1024 C C . TRP B 1 45 ? 41.799 -15.525 2.543 1.00 38.55 33 TRP B C 1
ATOM 1025 O O . TRP B 1 45 ? 42.140 -16.593 2.068 1.00 39.05 33 TRP B O 1
ATOM 1036 N N . TYR B 1 46 ? 42.359 -15.006 3.628 1.00 37.77 34 TYR B N 1
ATOM 1037 C CA . TYR B 1 46 ? 43.311 -15.709 4.477 1.00 38.00 34 TYR B CA 1
ATOM 1038 C C . TYR B 1 46 ? 42.802 -15.679 5.908 1.00 38.33 34 TYR B C 1
ATOM 1039 O O . TYR B 1 46 ? 42.463 -14.595 6.422 1.00 37.57 34 TYR B O 1
ATOM 1048 N N . TYR B 1 47 ? 42.746 -16.845 6.562 1.00 37.42 35 TYR B N 1
ATOM 1049 C CA . TYR B 1 47 ? 42.272 -16.912 7.938 1.00 37.33 35 TYR B CA 1
ATOM 1050 C C . TYR B 1 47 ? 43.442 -16.741 8.894 1.00 37.68 35 TYR B C 1
ATOM 1051 O O . TYR B 1 47 ? 44.237 -17.640 9.049 1.00 36.92 35 TYR B O 1
ATOM 1060 N N . ASP B 1 48 ? 43.595 -15.568 9.511 1.00 39.18 36 ASP B N 1
ATOM 1061 C CA . ASP B 1 48 ? 44.696 -15.418 10.469 1.00 39.58 36 ASP B CA 1
ATOM 1062 C C . ASP B 1 48 ? 44.284 -15.913 11.862 1.00 39.93 36 ASP B C 1
ATOM 1063 O O . ASP B 1 48 ? 45.082 -15.882 12.808 1.00 39.09 36 ASP B O 1
ATOM 1068 N N . THR B 1 49 ? 43.057 -16.429 11.977 1.00 39.28 37 THR B N 1
ATOM 1069 C CA . THR B 1 49 ? 42.604 -17.199 13.163 1.00 39.98 37 THR B CA 1
ATOM 1070 C C . THR B 1 49 ? 41.657 -18.303 12.730 1.00 39.56 37 THR B C 1
ATOM 1071 O O . THR B 1 49 ? 41.218 -18.323 11.567 1.00 38.84 37 THR B O 1
ATOM 1075 N N . ASN B 1 50 ? 41.298 -19.208 13.641 1.00 39.18 38 ASN B N 1
ATOM 1076 C CA . ASN B 1 50 ? 40.146 -20.105 13.312 1.00 39.42 38 ASN B CA 1
ATOM 1077 C C . ASN B 1 50 ? 38.897 -19.260 13.271 1.00 38.44 38 ASN B C 1
ATOM 1078 O O . ASN B 1 50 ? 38.843 -18.222 13.916 1.00 37.98 38 ASN B O 1
ATOM 1083 N N . GLU B 1 51 ? 37.898 -19.706 12.510 1.00 39.24 39 GLU B N 1
ATOM 1084 C CA . GLU B 1 51 ? 36.624 -18.998 12.390 1.00 39.27 39 GLU B CA 1
ATOM 1085 C C . GLU B 1 51 ? 35.477 -19.954 12.227 1.00 38.95 39 GLU B C 1
ATOM 1086 O O . GLU B 1 51 ? 35.579 -20.905 11.480 1.00 39.56 39 GLU B O 1
ATOM 1092 N N . THR B 1 52 ? 34.412 -19.744 12.983 1.00 36.86 40 THR B N 1
ATOM 1093 C CA . THR B 1 52 ? 33.174 -20.446 12.747 1.00 36.88 40 THR B CA 1
ATOM 1094 C C . THR B 1 52 ? 32.141 -19.440 12.214 1.00 36.39 40 THR B C 1
ATOM 1095 O O . THR B 1 52 ? 32.082 -18.319 12.715 1.00 36.93 40 THR B O 1
ATOM 1099 N N . CYS B 1 53 ? 31.389 -19.820 11.176 1.00 36.24 41 CYS B N 1
ATOM 1100 C CA . CYS B 1 53 ? 30.360 -18.978 10.544 1.00 37.60 41 CYS B CA 1
ATOM 1101 C C . CYS B 1 53 ? 29.068 -19.770 10.527 1.00 37.46 41 CYS B C 1
ATOM 1102 O O . CYS B 1 53 ? 29.091 -20.984 10.273 1.00 37.29 41 CYS B O 1
ATOM 1105 N N . TYR B 1 54 ? 27.955 -19.119 10.841 1.00 37.92 42 TYR B N 1
ATOM 1106 C CA . TYR B 1 54 ? 26.629 -19.671 10.623 1.00 37.13 42 TYR B CA 1
ATOM 1107 C C . TYR B 1 54 ? 25.980 -18.856 9.529 1.00 36.13 42 TYR B C 1
ATOM 1108 O O . TYR B 1 54 ? 25.835 -17.638 9.659 1.00 38.05 42 TYR B O 1
ATOM 1117 N N . ILE B 1 55 ? 25.587 -19.518 8.461 1.00 36.99 43 ILE B N 1
ATOM 1118 C CA . ILE B 1 55 ? 25.109 -18.829 7.285 1.00 36.81 43 ILE B CA 1
ATOM 1119 C C . ILE B 1 55 ? 23.603 -18.645 7.429 1.00 38.22 43 ILE B C 1
ATOM 1120 O O . ILE B 1 55 ? 22.800 -19.605 7.445 1.00 37.77 43 ILE B O 1
ATOM 1125 N N . LEU B 1 56 ? 23.220 -17.377 7.450 1.00 38.32 44 LEU B N 1
ATOM 1126 C CA . LEU B 1 56 ? 21.828 -16.957 7.504 1.00 38.30 44 LEU B CA 1
ATOM 1127 C C . LEU B 1 56 ? 21.182 -16.900 6.162 1.00 38.69 44 LEU B C 1
ATOM 1128 O O . LEU B 1 56 ? 20.015 -17.170 6.049 1.00 38.00 44 LEU B O 1
ATOM 1133 N N . GLU B 1 57 ? 21.933 -16.526 5.131 1.00 38.37 45 GLU B N 1
ATOM 1134 C CA . GLU B 1 57 ? 21.381 -16.401 3.786 1.00 38.98 45 GLU B CA 1
ATOM 1135 C C . GLU B 1 57 ? 22.502 -16.540 2.810 1.00 38.93 45 GLU B C 1
ATOM 1136 O O . GLU B 1 57 ? 23.624 -16.176 3.130 1.00 38.31 45 GLU B O 1
ATOM 1142 N N . GLY B 1 58 ? 22.189 -17.088 1.633 1.00 38.06 46 GLY B N 1
ATOM 1143 C CA . GLY B 1 58 ? 23.119 -17.049 0.513 1.00 38.80 46 GLY B CA 1
ATOM 1144 C C . GLY B 1 58 ? 23.884 -18.328 0.260 1.00 36.45 46 GLY B C 1
ATOM 1145 O O . GLY B 1 58 ? 23.569 -19.336 0.809 1.00 36.12 46 GLY B O 1
ATOM 1146 N N . LYS B 1 59 ? 24.869 -18.239 -0.604 1.00 36.25 47 LYS B N 1
ATOM 1147 C CA . LYS B 1 59 ? 25.558 -19.402 -1.117 1.00 37.94 47 LYS B CA 1
ATOM 1148 C C . LYS B 1 59 ? 26.912 -18.990 -1.613 1.00 37.15 47 LYS B C 1
ATOM 1149 O O . LYS B 1 59 ? 27.032 -18.032 -2.354 1.00 38.32 47 LYS B O 1
ATOM 1155 N N . VAL B 1 60 ? 27.923 -19.757 -1.253 1.00 36.93 48 VAL B N 1
ATOM 1156 C CA . VAL B 1 60 ? 29.275 -19.457 -1.650 1.00 37.36 48 VAL B CA 1
ATOM 1157 C C . VAL B 1 60 ? 30.025 -20.732 -2.018 1.00 36.78 48 VAL B C 1
ATOM 1158 O O . VAL B 1 60 ? 29.801 -21.775 -1.394 1.00 38.31 48 VAL B O 1
ATOM 1162 N N . GLU B 1 61 ? 30.846 -20.662 -3.064 1.00 37.33 49 GLU B N 1
ATOM 1163 C CA . GLU B 1 61 ? 31.786 -21.741 -3.376 1.00 37.16 49 GLU B CA 1
ATOM 1164 C C . GLU B 1 61 ? 33.157 -21.273 -2.896 1.00 36.96 49 GLU B C 1
ATOM 1165 O O . GLU B 1 61 ? 33.626 -20.228 -3.323 1.00 37.02 49 GLU B O 1
ATOM 1171 N N . VAL B 1 62 ? 33.781 -22.062 -2.035 1.00 36.46 50 VAL B N 1
ATOM 1172 C CA . VAL B 1 62 ? 35.114 -21.772 -1.514 1.00 37.30 50 VAL B CA 1
ATOM 1173 C C . VAL B 1 62 ? 36.075 -22.770 -2.137 1.00 37.51 50 VAL B C 1
ATOM 1174 O O . VAL B 1 62 ? 35.815 -23.967 -2.099 1.00 38.61 50 VAL B O 1
ATOM 1178 N N . THR B 1 63 ? 37.121 -22.282 -2.792 1.00 37.93 51 THR B N 1
ATOM 1179 C CA . THR B 1 63 ? 38.217 -23.098 -3.333 1.00 36.94 51 THR B CA 1
ATOM 1180 C C . THR B 1 63 ? 39.458 -22.773 -2.517 1.00 37.53 51 THR B C 1
ATOM 1181 O O . THR B 1 63 ? 39.887 -21.598 -2.436 1.00 35.25 51 THR B O 1
ATOM 1185 N N . THR B 1 64 ? 40.066 -23.807 -1.954 1.00 37.11 52 THR B N 1
ATOM 1186 C CA . THR B 1 64 ? 41.244 -23.582 -1.133 1.00 37.13 52 THR B CA 1
ATOM 1187 C C . THR B 1 64 ? 42.437 -23.464 -2.055 1.00 36.94 52 THR B C 1
ATOM 1188 O O . THR B 1 64 ? 42.371 -23.805 -3.232 1.00 35.72 52 THR B O 1
ATOM 1192 N N . GLU B 1 65 ? 43.532 -22.979 -1.488 1.00 37.59 53 GLU B N 1
ATOM 1193 C CA . GLU B 1 65 ? 44.769 -22.820 -2.232 1.00 38.31 53 GLU B CA 1
ATOM 1194 C C . GLU B 1 65 ? 45.216 -24.139 -2.883 1.00 38.16 53 GLU B C 1
ATOM 1195 O O . GLU B 1 65 ? 45.761 -24.142 -3.999 1.00 39.93 53 GLU B O 1
ATOM 1201 N N . ASP B 1 66 ? 45.036 -25.255 -2.183 1.00 37.59 54 ASP B N 1
ATOM 1202 C CA . ASP B 1 66 ? 45.428 -26.549 -2.720 1.00 37.91 54 ASP B CA 1
ATOM 1203 C C . ASP B 1 66 ? 44.345 -27.223 -3.595 1.00 37.17 54 ASP B C 1
ATOM 1204 O O . ASP B 1 66 ? 44.514 -28.342 -4.001 1.00 36.24 54 ASP B O 1
ATOM 1209 N N . GLY B 1 67 ? 43.257 -26.519 -3.873 1.00 36.60 55 GLY B N 1
ATOM 1210 C CA . GLY B 1 67 ? 42.348 -26.859 -4.965 1.00 36.24 55 GLY B CA 1
ATOM 1211 C C . GLY B 1 67 ? 41.048 -27.484 -4.531 1.00 35.92 55 GLY B C 1
ATOM 1212 O O . GLY B 1 67 ? 40.212 -27.808 -5.369 1.00 36.16 55 GLY B O 1
ATOM 1213 N N . LYS B 1 68 ? 40.863 -27.662 -3.227 1.00 35.56 56 LYS B N 1
ATOM 1214 C CA . LYS B 1 68 ? 39.633 -28.298 -2.723 1.00 35.29 56 LYS B CA 1
ATOM 1215 C C . LYS B 1 68 ? 38.443 -27.342 -2.816 1.00 34.08 56 LYS B C 1
ATOM 1216 O O . LYS B 1 68 ? 38.543 -26.206 -2.469 1.00 34.82 56 LYS B O 1
ATOM 1222 N N . LYS B 1 69 ? 37.294 -27.842 -3.260 1.00 34.05 57 LYS B N 1
ATOM 1223 C CA . LYS B 1 69 ? 36.138 -27.025 -3.543 1.00 33.93 57 LYS B CA 1
ATOM 1224 C C . LYS B 1 69 ? 34.939 -27.442 -2.684 1.00 33.59 57 LYS B C 1
ATOM 1225 O O . LYS B 1 69 ? 34.605 -28.612 -2.606 1.00 33.28 57 LYS B O 1
ATOM 1231 N N . TYR B 1 70 ? 34.269 -26.446 -2.115 1.00 35.36 58 TYR B N 1
ATOM 1232 C CA . TYR B 1 70 ? 33.131 -26.693 -1.200 1.00 35.63 58 TYR B CA 1
ATOM 1233 C C . TYR B 1 70 ? 32.055 -25.690 -1.478 1.00 36.22 58 TYR B C 1
ATOM 1234 O O . TYR B 1 70 ? 32.389 -24.567 -1.799 1.00 3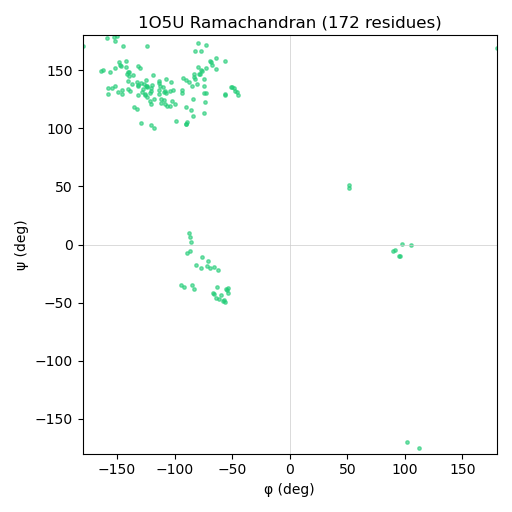7.65 58 TYR B O 1
ATOM 1243 N N . VAL B 1 71 ? 30.790 -26.055 -1.288 1.00 36.41 59 VAL B N 1
ATOM 1244 C CA . VAL B 1 71 ? 29.691 -25.091 -1.352 1.00 36.42 59 VAL B CA 1
ATOM 1245 C C . VAL B 1 71 ? 29.123 -24.989 0.042 1.00 37.3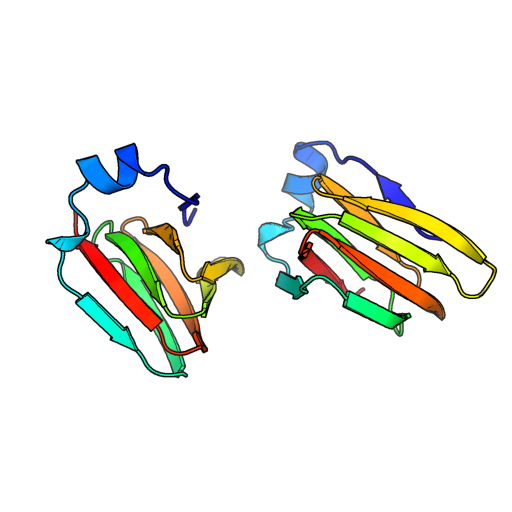0 59 VAL B C 1
ATOM 1246 O O . VAL B 1 71 ? 28.812 -26.025 0.678 1.00 36.61 59 VAL B O 1
ATOM 1250 N N . ILE B 1 72 ? 28.991 -23.761 0.521 1.00 37.82 60 ILE B N 1
ATOM 1251 C CA . ILE B 1 72 ? 28.334 -23.512 1.797 1.00 37.99 60 ILE B CA 1
ATOM 1252 C C . ILE B 1 72 ? 27.112 -22.635 1.561 1.00 37.61 60 ILE B C 1
ATOM 1253 O O . ILE B 1 72 ? 27.083 -21.842 0.636 1.00 35.11 60 ILE B O 1
ATOM 1258 N N . GLU B 1 73 ? 26.058 -22.849 2.333 1.00 37.60 61 GLU B N 1
ATOM 1259 C CA . GLU B 1 73 ? 24.837 -22.122 2.014 1.00 37.00 61 GLU B CA 1
ATOM 1260 C C . GLU B 1 73 ? 24.049 -21.954 3.285 1.00 36.52 61 GLU B C 1
ATOM 1261 O O . GLU B 1 73 ? 24.439 -22.483 4.342 1.00 35.32 61 GLU B O 1
ATOM 1267 N N . LYS B 1 74 ? 22.908 -21.268 3.160 1.00 36.96 62 LYS B N 1
ATOM 1268 C CA . LYS B 1 74 ? 22.027 -20.993 4.284 1.00 36.36 62 LYS B CA 1
ATOM 1269 C C . LYS B 1 74 ? 21.830 -22.246 5.122 1.00 35.44 62 LYS B C 1
ATOM 1270 O O . LYS B 1 74 ? 21.427 -23.315 4.578 1.00 35.84 62 LYS B O 1
ATOM 1276 N N . GLY B 1 75 ? 21.998 -22.098 6.434 1.00 35.60 63 GLY B N 1
ATOM 1277 C CA . GLY B 1 75 ? 21.758 -23.187 7.426 1.00 37.08 63 GLY B CA 1
ATOM 1278 C C . GLY B 1 75 ? 23.004 -23.974 7.817 1.00 37.60 63 GLY B C 1
ATOM 1279 O O . GLY B 1 75 ? 22.983 -24.779 8.774 1.00 37.77 63 GLY B O 1
ATOM 1280 N N . ASP B 1 76 ? 24.102 -23.743 7.087 1.00 36.68 64 ASP B N 1
ATOM 1281 C CA . ASP B 1 76 ? 25.377 -24.353 7.381 1.00 36.63 64 ASP B CA 1
ATOM 1282 C C . ASP B 1 76 ? 26.117 -23.661 8.489 1.00 36.87 64 ASP B C 1
ATOM 1283 O O . ASP B 1 76 ? 26.109 -22.424 8.612 1.00 36.71 64 ASP B O 1
ATOM 1288 N N . LEU B 1 77 ? 26.696 -24.489 9.345 1.00 35.15 65 LEU B N 1
ATOM 1289 C CA . LEU B 1 77 ? 27.689 -24.050 10.322 1.00 36.39 65 LEU B CA 1
ATOM 1290 C C . LEU B 1 77 ? 29.045 -24.509 9.784 1.00 37.57 65 LEU B C 1
ATOM 1291 O O . LEU B 1 77 ? 29.312 -25.727 9.637 1.00 37.92 65 LEU B O 1
ATOM 1296 N N . VAL B 1 78 ? 29.912 -23.536 9.541 1.00 36.87 66 VAL B N 1
ATOM 1297 C CA . VAL B 1 78 ? 31.150 -23.740 8.797 1.00 37.84 66 VAL B CA 1
ATOM 1298 C C . VAL B 1 78 ? 32.342 -23.364 9.659 1.00 37.21 66 VAL B C 1
ATOM 1299 O O . VAL B 1 78 ? 32.318 -22.330 10.354 1.00 38.00 66 VAL B O 1
ATOM 1303 N N . THR B 1 79 ? 33.358 -24.237 9.712 1.00 37.24 67 THR B N 1
ATOM 1304 C CA . THR B 1 79 ? 34.553 -23.923 10.445 1.00 37.11 67 THR B CA 1
ATOM 1305 C C . THR B 1 79 ? 35.767 -23.881 9.506 1.00 37.28 67 THR B C 1
ATOM 1306 O O . THR B 1 79 ? 36.072 -24.860 8.818 1.00 36.90 67 THR B O 1
ATOM 1310 N N . PHE B 1 80 ? 36.461 -22.750 9.539 1.00 37.32 68 PHE B N 1
ATOM 1311 C CA . PHE B 1 80 ? 37.689 -22.500 8.781 1.00 37.77 68 PHE B CA 1
ATOM 1312 C C . PHE B 1 80 ? 38.878 -22.494 9.735 1.00 38.83 68 PHE B C 1
ATOM 1313 O O . PHE B 1 80 ? 38.844 -21.790 10.741 1.00 39.63 68 PHE B O 1
ATOM 1321 N N . PRO B 1 81 ? 39.930 -23.235 9.397 1.00 38.06 69 PRO B N 1
ATOM 1322 C CA . PRO B 1 81 ? 41.125 -23.338 10.207 1.00 37.97 69 PRO B CA 1
ATOM 1323 C C . PRO B 1 81 ? 42.089 -22.171 9.984 1.00 37.79 69 PRO B C 1
ATOM 1324 O O . PRO B 1 81 ? 42.272 -21.721 8.864 1.00 36.41 69 PRO B O 1
ATOM 1328 N N . LYS B 1 82 ? 42.733 -21.728 11.064 1.00 38.40 70 LYS B N 1
ATOM 1329 C CA . LYS B 1 82 ? 43.797 -20.753 10.987 1.00 38.30 70 LYS B CA 1
ATOM 1330 C C . LYS B 1 82 ? 44.821 -21.209 9.958 1.00 38.17 70 LYS B C 1
ATOM 1331 O O . LYS B 1 82 ? 45.200 -22.382 9.924 1.00 37.75 70 LYS B O 1
ATOM 1337 N N . GLY B 1 83 ? 45.263 -20.293 9.110 1.00 37.57 71 GLY B N 1
ATOM 1338 C CA . GLY B 1 83 ? 46.251 -20.627 8.102 1.00 37.92 71 GLY B CA 1
ATOM 1339 C C . GLY B 1 83 ? 45.708 -20.979 6.737 1.00 37.72 71 GLY B C 1
ATOM 1340 O O . GLY B 1 83 ? 46.472 -21.119 5.789 1.00 36.90 71 GLY B O 1
ATOM 1341 N N . LEU B 1 84 ? 44.401 -21.144 6.620 1.00 37.71 72 LEU B N 1
ATOM 1342 C CA . LEU B 1 84 ? 43.785 -21.419 5.321 1.00 38.34 72 LEU B CA 1
ATOM 1343 C C . LEU B 1 84 ? 43.773 -20.161 4.420 1.00 38.55 72 LEU B C 1
ATOM 1344 O O . LEU B 1 84 ? 43.357 -19.068 4.855 1.00 37.68 72 LEU B O 1
ATOM 1349 N N . ARG B 1 85 ? 44.230 -20.342 3.182 1.00 37.48 73 ARG B N 1
ATOM 1350 C CA . ARG B 1 85 ? 44.126 -19.354 2.135 1.00 39.66 73 ARG B CA 1
ATOM 1351 C C . ARG B 1 85 ? 43.168 -19.946 1.140 1.00 38.31 73 ARG B C 1
ATOM 1352 O O . ARG B 1 85 ? 43.246 -21.132 0.840 1.00 38.68 73 ARG B O 1
ATOM 1360 N N . CYS B 1 86 ? 42.247 -19.142 0.639 1.00 37.70 74 CYS B N 1
ATOM 1361 C CA . CYS B 1 86 ? 41.234 -19.659 -0.262 1.00 38.38 74 CYS B CA 1
ATOM 1362 C C . CYS B 1 86 ? 40.660 -18.517 -1.072 1.00 38.65 74 CYS B C 1
ATOM 1363 O O . CYS B 1 86 ? 41.067 -17.352 -0.904 1.00 38.08 74 CYS B O 1
ATOM 1366 N N . ARG B 1 87 ? 39.749 -18.869 -1.964 1.00 38.85 75 ARG B N 1
ATOM 1367 C CA . ARG B 1 87 ? 39.014 -17.887 -2.746 1.00 38.93 75 ARG B CA 1
ATOM 1368 C C . ARG B 1 87 ? 37.535 -18.149 -2.552 1.00 39.17 75 ARG B C 1
ATOM 1369 O O . ARG B 1 87 ? 37.077 -19.289 -2.691 1.00 37.89 75 ARG B O 1
ATOM 1377 N N . TRP B 1 88 ? 36.815 -17.077 -2.203 1.00 38.89 76 TRP B N 1
ATOM 1378 C CA . TRP B 1 88 ? 35.390 -17.096 -2.048 1.00 38.96 76 TRP B CA 1
ATOM 1379 C C . TRP B 1 88 ? 34.748 -16.667 -3.341 1.00 38.56 76 TRP B C 1
ATOM 1380 O O . TRP B 1 88 ? 35.111 -15.668 -3.906 1.00 38.00 76 TRP B O 1
ATOM 1391 N N . LYS B 1 89 ? 33.777 -17.442 -3.812 1.00 37.79 77 LYS B N 1
ATOM 1392 C CA . LYS B 1 89 ? 32.917 -17.015 -4.905 1.00 38.62 77 LYS B CA 1
ATOM 1393 C C . LYS B 1 89 ? 31.498 -16.967 -4.349 1.00 38.12 77 LYS B C 1
ATOM 1394 O O . LYS B 1 89 ? 30.877 -18.000 -4.158 1.00 38.31 77 LYS B O 1
ATOM 1400 N N . VAL B 1 90 ? 31.040 -15.775 -4.005 1.00 36.42 78 VAL B N 1
ATOM 1401 C CA . VAL B 1 90 ? 29.689 -15.553 -3.526 1.00 36.35 78 VAL B CA 1
ATOM 1402 C C . VAL B 1 90 ? 28.721 -15.650 -4.721 1.00 36.48 78 VAL B C 1
ATOM 1403 O O . VAL B 1 90 ? 28.753 -14.826 -5.642 1.00 36.41 78 VAL B O 1
ATOM 1407 N N . LEU B 1 91 ? 27.890 -16.686 -4.683 1.00 37.07 79 LEU B N 1
ATOM 1408 C CA . LEU B 1 91 ? 26.951 -17.006 -5.792 1.00 36.13 79 LEU B CA 1
ATOM 1409 C C . LEU B 1 91 ? 25.600 -16.401 -5.532 1.00 36.76 79 LEU B C 1
ATOM 1410 O O . LEU B 1 91 ? 24.872 -16.000 -6.474 1.00 35.13 79 LEU B O 1
ATOM 1415 N N . GLU B 1 92 ? 25.212 -16.361 -4.261 1.00 36.16 80 GLU B N 1
ATOM 1416 C CA . GLU B 1 92 ? 24.021 -15.670 -3.839 1.00 37.72 80 GLU B CA 1
ATOM 1417 C C . GLU B 1 92 ? 24.386 -14.808 -2.650 1.00 37.24 80 GLU B C 1
ATOM 1418 O O . GLU B 1 92 ? 25.051 -15.330 -1.755 1.00 37.72 80 GLU B O 1
ATOM 1424 N N . PRO B 1 93 ? 23.917 -13.555 -2.574 1.00 38.45 81 PRO B N 1
ATOM 1425 C CA . PRO B 1 93 ? 24.302 -12.651 -1.480 1.00 38.65 81 PRO B CA 1
ATOM 1426 C C . PRO B 1 93 ? 24.266 -13.322 -0.122 1.00 39.60 81 PRO B C 1
ATOM 1427 O O . PRO B 1 93 ? 23.265 -13.940 0.254 1.00 37.85 81 PRO B O 1
ATOM 1431 N N . VAL B 1 94 ? 25.361 -13.190 0.613 1.00 39.58 82 VAL B N 1
ATOM 1432 C CA . VAL B 1 94 ? 25.518 -13.958 1.837 1.00 40.03 82 VAL B CA 1
ATOM 1433 C C . VAL B 1 94 ? 25.364 -13.041 3.073 1.00 39.67 82 VAL B C 1
ATOM 1434 O O . VAL B 1 94 ? 25.702 -11.845 3.037 1.00 37.82 82 VAL B O 1
ATOM 1438 N N . ARG B 1 95 ? 24.735 -13.586 4.119 1.00 39.58 83 ARG B N 1
ATOM 1439 C CA . ARG B 1 95 ? 24.722 -13.000 5.444 1.00 39.29 83 ARG B CA 1
ATOM 1440 C C . ARG B 1 95 ? 25.074 -14.086 6.421 1.00 38.04 83 ARG B C 1
ATOM 1441 O O . ARG B 1 95 ? 24.534 -15.206 6.300 1.00 37.12 83 ARG B O 1
ATOM 1449 N N . LYS B 1 96 ? 25.939 -13.764 7.383 1.00 36.13 84 LYS B N 1
ATOM 1450 C CA . LYS B 1 96 ? 26.393 -14.762 8.348 1.00 37.37 84 LYS B CA 1
ATOM 1451 C C . LYS B 1 96 ? 26.667 -14.146 9.706 1.00 36.77 84 LYS B C 1
ATOM 1452 O O . LYS B 1 96 ? 26.991 -12.943 9.780 1.00 36.50 84 LYS B O 1
ATOM 1458 N N . HIS B 1 97 ? 26.565 -14.966 10.751 1.00 35.75 85 HIS B N 1
ATOM 1459 C CA . HIS B 1 97 ? 27.140 -14.675 12.063 1.00 36.06 85 HIS B CA 1
ATOM 1460 C C . HIS B 1 97 ? 28.524 -15.319 12.079 1.00 35.59 85 HIS B C 1
ATOM 1461 O O . HIS B 1 97 ? 28.706 -16.434 11.551 1.00 35.54 85 HIS B O 1
ATOM 1468 N N . TYR B 1 98 ? 29.518 -14.689 12.707 1.00 36.45 86 TYR B N 1
ATOM 1469 C CA . TYR B 1 98 ? 30.860 -15.270 12.742 1.00 36.69 86 TYR B CA 1
ATOM 1470 C C . TYR B 1 98 ? 31.546 -15.091 14.061 1.00 37.50 86 TYR B C 1
ATOM 1471 O O . TYR B 1 98 ? 31.307 -14.110 14.788 1.00 36.97 86 TYR B O 1
ATOM 1480 N N . ASN B 1 99 ? 32.375 -16.075 14.379 1.00 37.29 87 ASN B N 1
ATOM 1481 C CA . ASN B 1 99 ? 33.118 -16.098 15.613 1.00 38.12 87 ASN B CA 1
ATOM 1482 C C . ASN B 1 99 ? 34.579 -16.448 15.340 1.00 38.52 87 ASN B C 1
ATOM 1483 O O . ASN B 1 99 ? 34.887 -17.525 14.880 1.00 36.80 87 ASN B O 1
ATOM 1488 N N . LEU B 1 100 ? 35.465 -15.516 15.640 1.00 40.04 88 LEU B N 1
ATOM 1489 C CA . LEU B 1 100 ? 36.916 -15.726 15.572 1.00 41.45 88 LEU B CA 1
ATOM 1490 C C . LEU B 1 100 ? 37.354 -16.356 16.873 1.00 41.96 88 LEU B C 1
ATOM 1491 O O . LEU B 1 100 ? 36.890 -15.947 17.922 1.00 42.80 88 LEU B O 1
ATOM 1496 N N . PHE B 1 101 ? 38.223 -17.359 16.806 1.00 41.54 89 PHE B N 1
ATOM 1497 C CA . PHE B 1 101 ? 38.671 -18.092 17.980 1.00 42.46 89 PHE B CA 1
ATOM 1498 C C . PHE B 1 101 ? 40.019 -18.744 17.719 1.00 42.50 89 PHE B C 1
ATOM 1499 O O . PHE B 1 101 ? 40.590 -19.224 18.660 1.00 43.91 89 PHE B O 1
#

Organism: Thermotoga maritima (strain ATCC 43589 / DSM 3109 / JCM 10099 / NBRC 100826 / MSB8) (NCBI:txid243274)

CATH classification: 2.60.120.10

Sequence (176 aa):
EVKIEKPTPEKLKELSVEKWPIWEKEVSEFDWYYDTNETCYILEGKVEVTTEDGKKYVIEKGDLVTFPKGLRCRWKVLEPVRKHYNLFEVKIEKPTPEKLKELSVEKWPIWEKEVSEFDWYYDTNETCYILEGKVEVTTEDGKKYVIEKGDLVTFPKGLRCRWKVLEPVRKHYNLF

Nearest PDB structures (foldseek):
  1o5u-assembly2_B  TM=1.011E+00  e=1.238E-16  Thermotoga maritima
  8qma-assembly1_R  TM=9.453E-01  e=1.738E-08  Sinapis alba
  8xzv-assembly1_Q  TM=9.339E-01  e=1.405E-07  Spinacia oleracea
  3myx-assembly2_B  TM=8.881E-01  e=2.291E-04  Pseudomonas syringae pv. tomato str. DC3000
  2i45-assembly3_E  TM=8.267E-01  e=4.852E-04  Neisseria meningitidis

Foldseek 3Di:
DKDKDQDDPVVCVVVPLVPFDKDKDAFDKAKDAAQFKKKKAWQAFKKWKAWPVGDIDMDGHRMIIIDHHGIIIMIGTPHITMIGMDGD/DWDKDQDDPVVCVVVPLVPFDKDKDAFDKAKDAAQFKKKKAWQAFKKWKAWPVGDIDMDGHRMIIIDHHGTIIMIGTPHITMIGMDGD

Secondary structure (DSSP, 8-state):
--EEE---HHHHHHHTGGGS-EEEE-SEEEEEE-SS-EEEEEEEEEEEEEETT--EEEEETT-EEEEPTT-EEEEEEEEEEEEEEEE-/--EEE---HHHHHHHTGGGS-EEEE-SEEEEEE-SS-EEEEEEEEEEEEE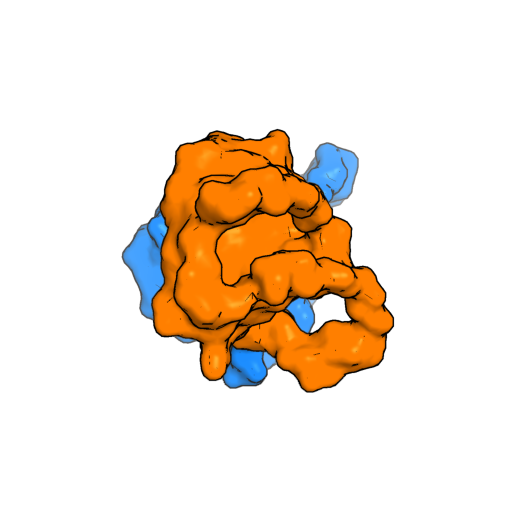ETTS-EEEEETT-EEEE-TT-EEEEEEEEEEEEEEEE-